Protein AF-A0A937RCH4-F1 (afdb_monomer)

Mean predicted aligned error: 19.19 Å

pLDDT: mean 80.42, std 18.86, range [38.66, 98.5]

Structure (mmCIF, N/CA/C/O backbone):
data_AF-A0A937RCH4-F1
#
_entry.id   AF-A0A937RCH4-F1
#
loop_
_atom_site.group_PDB
_atom_site.id
_atom_site.type_symbol
_atom_site.label_atom_id
_atom_site.label_alt_id
_atom_site.label_comp_id
_atom_site.label_asym_id
_atom_site.label_entity_id
_atom_site.label_seq_id
_atom_site.pdbx_PDB_ins_code
_atom_site.Cartn_x
_atom_site.Cartn_y
_atom_site.Cartn_z
_atom_site.occupancy
_atom_site.B_iso_or_equiv
_atom_site.auth_seq_id
_atom_site.auth_comp_id
_atom_site.auth_asym_id
_atom_site.auth_atom_id
_atom_site.pdbx_PDB_model_num
ATOM 1 N N . MET A 1 1 ? 44.069 -10.814 -43.271 1.00 73.88 1 MET A N 1
ATOM 2 C CA . MET A 1 1 ? 42.752 -10.204 -43.021 1.00 73.88 1 MET A CA 1
ATOM 3 C C . MET A 1 1 ? 42.098 -9.935 -44.367 1.00 73.88 1 MET A C 1
ATOM 5 O O . MET A 1 1 ? 42.713 -9.277 -45.200 1.00 73.88 1 MET A O 1
ATOM 9 N N . ARG A 1 2 ? 40.935 -10.531 -44.639 1.00 96.25 2 ARG A N 1
ATOM 10 C CA . ARG A 1 2 ? 40.226 -10.351 -45.921 1.00 96.25 2 ARG A CA 1
ATOM 11 C C . ARG A 1 2 ? 39.366 -9.086 -45.854 1.00 96.25 2 ARG A C 1
ATOM 13 O O . ARG A 1 2 ? 38.851 -8.753 -44.793 1.00 96.25 2 ARG A O 1
ATOM 20 N N . ILE A 1 3 ? 39.172 -8.397 -46.981 1.00 95.19 3 ILE A N 1
ATOM 21 C CA . ILE A 1 3 ? 38.365 -7.157 -47.061 1.00 95.19 3 ILE A CA 1
ATOM 22 C C . ILE A 1 3 ? 36.954 -7.356 -46.466 1.00 95.19 3 ILE A C 1
ATOM 24 O O . ILE A 1 3 ? 36.418 -6.464 -45.813 1.00 95.19 3 ILE A O 1
ATOM 28 N N . SER A 1 4 ? 36.387 -8.557 -46.603 1.00 93.38 4 SER A N 1
ATOM 29 C CA . SER A 1 4 ? 35.101 -8.943 -46.009 1.00 93.38 4 SER A CA 1
ATOM 30 C C . SER A 1 4 ? 35.080 -8.897 -44.474 1.00 93.38 4 SER A C 1
ATOM 32 O O . SER A 1 4 ? 34.068 -8.525 -43.889 1.00 93.38 4 SER A O 1
ATOM 34 N N . GLU A 1 5 ? 36.185 -9.240 -43.808 1.00 95.81 5 GLU A N 1
ATOM 35 C CA . GLU A 1 5 ? 36.294 -9.207 -42.341 1.00 95.81 5 GLU A CA 1
ATOM 36 C C . GLU A 1 5 ? 36.351 -7.763 -41.830 1.00 95.81 5 GLU A C 1
ATOM 38 O O . GLU A 1 5 ? 35.726 -7.432 -40.824 1.00 95.81 5 GLU A O 1
ATOM 43 N N . ALA A 1 6 ? 37.049 -6.886 -42.559 1.00 96.25 6 ALA A N 1
ATOM 44 C CA . ALA A 1 6 ? 37.114 -5.465 -42.232 1.00 96.25 6 ALA A CA 1
ATOM 45 C C . ALA A 1 6 ? 35.733 -4.798 -42.344 1.00 96.25 6 ALA A C 1
ATOM 47 O O . ALA A 1 6 ? 35.334 -4.060 -41.445 1.00 96.25 6 ALA A O 1
ATOM 48 N N . LEU A 1 7 ? 34.971 -5.108 -43.399 1.00 96.75 7 LEU A N 1
ATOM 49 C CA . LEU A 1 7 ? 33.611 -4.587 -43.573 1.00 96.75 7 LEU A CA 1
ATOM 50 C C . LEU A 1 7 ? 32.665 -5.048 -42.455 1.00 96.75 7 LEU A C 1
ATOM 52 O O . LEU A 1 7 ? 31.926 -4.228 -41.909 1.00 96.75 7 LEU A O 1
ATOM 56 N N . LEU A 1 8 ? 32.726 -6.323 -42.057 1.00 97.19 8 LEU A N 1
ATOM 57 C CA . LEU A 1 8 ? 31.909 -6.833 -40.952 1.00 97.19 8 LEU A CA 1
ATOM 58 C C . LEU A 1 8 ? 32.222 -6.118 -39.634 1.00 97.19 8 LEU A C 1
ATOM 60 O O . LEU A 1 8 ? 31.297 -5.682 -38.949 1.00 97.19 8 LEU A O 1
ATOM 64 N N . LEU A 1 9 ? 33.500 -5.912 -39.309 1.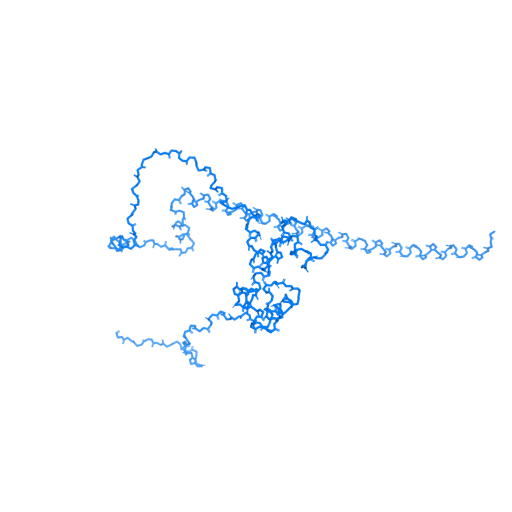00 97.19 9 LEU A N 1
ATOM 65 C CA . LEU A 1 9 ? 33.883 -5.185 -38.096 1.00 97.19 9 LEU A CA 1
ATOM 66 C C . LEU A 1 9 ? 33.350 -3.749 -38.090 1.00 97.19 9 LEU A C 1
ATOM 68 O O . LEU A 1 9 ? 32.797 -3.317 -37.080 1.00 97.19 9 LEU A O 1
ATOM 72 N N . VAL A 1 10 ? 33.439 -3.033 -39.215 1.00 97.25 10 VAL A N 1
ATOM 73 C CA . VAL A 1 10 ? 32.894 -1.669 -39.312 1.00 97.25 10 VAL A CA 1
ATOM 74 C C . VAL A 1 10 ? 31.381 -1.666 -39.094 1.00 97.25 10 VAL A C 1
ATOM 76 O O . VAL A 1 10 ? 30.882 -0.834 -38.339 1.00 97.25 10 VAL A O 1
ATOM 79 N N . THR A 1 11 ? 30.644 -2.615 -39.684 1.00 97.25 11 THR A N 1
ATOM 80 C CA . THR A 1 11 ? 29.184 -2.687 -39.491 1.00 97.25 11 THR A CA 1
ATOM 81 C C . THR A 1 11 ? 28.790 -2.998 -38.048 1.00 97.25 11 THR A C 1
ATOM 83 O O . THR A 1 11 ? 27.900 -2.343 -37.512 1.00 97.25 11 THR A O 1
ATOM 86 N N . VAL A 1 12 ? 29.478 -3.927 -37.377 1.00 97.81 12 VAL A N 1
ATOM 87 C CA . VAL A 1 12 ? 29.206 -4.261 -35.969 1.00 97.81 12 VAL A CA 1
ATOM 88 C C . VAL A 1 12 ? 29.504 -3.073 -35.057 1.00 97.81 12 VAL A C 1
ATOM 90 O O . VAL A 1 12 ? 28.701 -2.765 -34.177 1.00 97.81 12 VAL A O 1
ATOM 93 N N . VAL A 1 13 ? 30.613 -2.364 -35.288 1.00 98.00 13 VAL A N 1
ATOM 94 C CA . VAL A 1 13 ? 30.952 -1.154 -34.526 1.00 98.00 13 VAL A CA 1
ATOM 95 C C . VAL A 1 13 ? 29.907 -0.059 -34.750 1.00 98.00 13 VAL A C 1
ATOM 97 O O . VAL A 1 13 ? 29.472 0.563 -33.783 1.00 98.00 13 VAL A O 1
ATOM 100 N N . ALA A 1 14 ? 29.453 0.145 -35.990 1.00 97.31 14 ALA A N 1
ATOM 101 C CA . ALA A 1 14 ? 28.420 1.128 -36.311 1.00 97.31 14 ALA A CA 1
ATOM 102 C C . ALA A 1 14 ? 27.061 0.790 -35.669 1.00 97.31 14 ALA A C 1
ATOM 104 O O . ALA A 1 14 ? 26.397 1.668 -35.125 1.00 97.31 14 ALA A O 1
ATOM 105 N N . ILE A 1 15 ? 26.653 -0.482 -35.671 1.00 97.62 15 ILE A N 1
ATOM 106 C CA . ILE A 1 15 ? 25.421 -0.914 -34.993 1.00 97.62 15 ILE A CA 1
ATOM 107 C C . ILE A 1 15 ? 25.564 -0.732 -33.477 1.00 97.62 15 ILE A C 1
ATOM 109 O O . ILE A 1 15 ? 24.667 -0.193 -32.826 1.00 97.62 15 ILE A O 1
ATOM 113 N N . GLY A 1 16 ? 26.708 -1.129 -32.915 1.00 97.94 16 GLY A N 1
ATOM 114 C CA . GLY A 1 16 ? 26.996 -0.990 -31.491 1.00 97.94 16 GLY A CA 1
ATOM 115 C C . GLY A 1 16 ? 26.955 0.463 -31.018 1.00 97.94 16 GLY A C 1
ATOM 116 O O . GLY A 1 16 ? 26.382 0.742 -29.965 1.00 97.94 16 GLY A O 1
ATOM 117 N N . THR A 1 17 ? 27.493 1.408 -31.797 1.00 97.50 17 THR A N 1
ATOM 118 C CA . THR A 1 17 ? 27.473 2.835 -31.439 1.00 97.50 17 THR A CA 1
ATOM 119 C C . THR A 1 17 ? 26.059 3.410 -31.469 1.00 97.50 17 THR A C 1
ATOM 121 O O . THR A 1 17 ? 25.699 4.150 -30.555 1.00 97.50 17 THR A O 1
ATOM 124 N N . VAL A 1 18 ? 25.226 3.031 -32.445 1.00 96.56 18 VAL A N 1
ATOM 125 C CA . VAL A 1 18 ? 23.822 3.470 -32.519 1.00 96.56 18 VAL A CA 1
ATOM 126 C C . VAL A 1 18 ? 23.015 2.946 -31.328 1.00 96.56 18 VAL A C 1
ATOM 128 O O . VAL A 1 18 ? 22.369 3.737 -30.640 1.00 96.56 18 VAL A O 1
ATOM 131 N N . VAL A 1 19 ? 23.106 1.646 -31.023 1.00 97.00 19 VAL A N 1
ATOM 132 C CA . VAL A 1 19 ? 22.405 1.046 -29.870 1.00 97.00 19 VAL A CA 1
ATOM 133 C C . VAL A 1 19 ? 22.879 1.670 -28.557 1.00 97.00 19 VAL A C 1
ATOM 135 O O . VAL A 1 19 ? 22.068 1.996 -27.691 1.00 97.00 19 VAL A O 1
ATOM 138 N N . PHE A 1 20 ? 24.186 1.897 -28.413 1.00 96.94 20 PHE A N 1
ATOM 139 C CA . PHE A 1 20 ? 24.746 2.517 -27.217 1.00 96.94 20 PHE A CA 1
ATOM 140 C C . PHE A 1 20 ? 24.260 3.961 -27.020 1.00 96.94 20 PHE A C 1
ATOM 142 O O . PHE A 1 20 ? 23.972 4.369 -25.892 1.00 96.94 20 PHE A O 1
ATOM 149 N N . LEU A 1 21 ? 24.139 4.743 -28.096 1.00 96.31 21 LEU A N 1
ATOM 150 C CA . LEU A 1 21 ? 23.622 6.111 -28.029 1.00 96.31 21 LEU A CA 1
ATOM 151 C C . LEU A 1 21 ? 22.143 6.144 -27.629 1.00 96.31 21 LEU A C 1
ATOM 153 O O . LEU A 1 21 ? 21.774 6.950 -26.769 1.00 96.31 21 LEU A O 1
ATOM 157 N N . ASP A 1 22 ? 21.326 5.247 -28.181 1.00 95.56 22 ASP A N 1
ATOM 158 C CA . ASP A 1 22 ? 19.907 5.141 -27.829 1.00 95.56 22 ASP A CA 1
ATOM 159 C C . ASP A 1 22 ? 19.722 4.713 -26.364 1.00 95.56 22 ASP A C 1
ATOM 161 O O . ASP A 1 22 ? 19.033 5.368 -25.574 1.00 95.56 22 ASP A O 1
ATOM 165 N N . GLN A 1 23 ? 20.474 3.698 -25.931 1.00 96.06 23 GLN A N 1
ATOM 166 C CA . GLN A 1 23 ? 20.464 3.250 -24.542 1.00 96.06 23 GLN A CA 1
ATOM 167 C C . GLN A 1 23 ? 20.931 4.354 -23.580 1.00 96.06 23 GLN A C 1
ATOM 169 O O . GLN A 1 23 ? 20.380 4.513 -22.485 1.00 96.06 23 GLN A O 1
ATOM 174 N N . ARG A 1 24 ? 21.903 5.181 -23.988 1.00 96.75 24 ARG A N 1
ATOM 175 C CA . ARG A 1 24 ? 22.344 6.349 -23.213 1.00 96.75 24 ARG A CA 1
ATOM 176 C C . ARG A 1 24 ? 21.242 7.407 -23.102 1.00 96.75 24 ARG A C 1
ATOM 178 O O . ARG A 1 24 ? 21.090 7.996 -22.029 1.00 96.75 24 ARG A O 1
ATOM 185 N N . ALA A 1 25 ? 20.463 7.641 -24.157 1.00 95.81 25 ALA A N 1
ATOM 186 C CA . ALA A 1 25 ? 19.333 8.571 -24.137 1.00 95.81 25 ALA A CA 1
ATOM 187 C C . ALA A 1 25 ? 18.192 8.075 -23.230 1.00 95.81 25 ALA A C 1
ATOM 189 O O . ALA A 1 25 ? 17.674 8.850 -22.415 1.00 95.81 25 ALA A O 1
ATOM 190 N N . MET A 1 26 ? 17.866 6.779 -23.293 1.00 95.94 26 MET A N 1
ATOM 191 C CA . MET A 1 26 ? 16.889 6.140 -22.405 1.00 95.94 26 MET A CA 1
ATOM 192 C C . MET A 1 26 ? 17.320 6.195 -20.937 1.00 95.94 26 MET A C 1
ATOM 194 O O . MET A 1 26 ? 16.522 6.544 -20.065 1.00 95.94 26 MET A O 1
ATOM 198 N N . ASN A 1 27 ? 18.590 5.899 -20.651 1.00 96.31 27 ASN A N 1
ATOM 199 C CA . ASN A 1 27 ? 19.119 5.947 -19.289 1.00 96.31 27 ASN A CA 1
ATOM 200 C C . ASN A 1 27 ? 19.079 7.366 -18.714 1.00 96.31 27 ASN A C 1
ATOM 202 O O . ASN A 1 27 ? 18.706 7.540 -17.555 1.00 96.31 27 ASN A O 1
ATOM 206 N N . ARG A 1 28 ? 19.377 8.392 -19.526 1.00 97.69 28 ARG A N 1
ATOM 207 C CA . ARG A 1 28 ? 19.220 9.798 -19.117 1.00 97.69 28 ARG A CA 1
ATOM 208 C C . ARG A 1 28 ? 17.774 10.123 -18.748 1.00 97.69 28 ARG A C 1
ATOM 210 O O . ARG A 1 28 ? 17.550 10.731 -17.708 1.00 97.69 28 ARG A O 1
ATOM 217 N N . HIS A 1 29 ? 16.802 9.681 -19.547 1.00 96.44 29 HIS A N 1
ATOM 218 C CA . HIS A 1 29 ? 15.381 9.895 -19.251 1.00 96.44 29 HIS A CA 1
ATOM 219 C C . HIS A 1 29 ? 14.926 9.170 -17.982 1.00 96.44 29 HIS A C 1
ATOM 221 O O . HIS A 1 29 ? 14.219 9.745 -17.158 1.00 96.44 29 HIS A O 1
ATOM 227 N N . ARG A 1 30 ? 15.355 7.921 -17.777 1.00 96.38 30 ARG A N 1
ATOM 228 C CA . ARG A 1 30 ? 15.041 7.185 -16.543 1.00 96.38 30 ARG A CA 1
ATOM 229 C C . ARG A 1 30 ? 15.645 7.862 -15.316 1.00 96.38 30 ARG A C 1
ATOM 231 O O . ARG A 1 30 ? 14.973 7.972 -14.295 1.00 96.38 30 ARG A O 1
ATOM 238 N N . LEU A 1 31 ? 16.878 8.357 -15.422 1.00 97.94 31 LEU A N 1
ATOM 239 C CA . LEU A 1 31 ? 17.552 9.048 -14.326 1.00 97.94 31 LEU A CA 1
ATOM 240 C C . LEU A 1 31 ? 16.859 10.372 -13.977 1.00 97.94 31 LEU A C 1
ATOM 242 O O . LEU A 1 31 ? 16.624 10.639 -12.802 1.00 97.94 31 LEU A O 1
ATOM 246 N N . THR A 1 32 ? 16.444 11.168 -14.967 1.00 97.69 32 THR A N 1
ATOM 247 C CA . THR A 1 32 ? 15.693 12.406 -14.697 1.00 97.69 32 THR A CA 1
ATOM 248 C C . THR A 1 32 ? 14.320 12.130 -14.087 1.00 97.69 32 THR A C 1
ATOM 250 O O . THR A 1 32 ? 13.896 12.858 -13.189 1.00 97.69 32 THR A O 1
ATOM 253 N N . GLN A 1 33 ? 13.637 11.062 -14.508 1.00 97.56 33 GLN A N 1
ATOM 254 C CA . GLN A 1 33 ? 12.381 10.632 -13.887 1.00 97.56 33 GLN A CA 1
ATOM 255 C C . GLN A 1 33 ? 12.576 10.189 -12.432 1.00 97.56 33 GLN A C 1
ATOM 257 O O . GLN A 1 33 ? 11.799 10.591 -11.566 1.00 97.56 33 GLN A O 1
ATOM 262 N N . MET A 1 34 ? 13.619 9.402 -12.154 1.00 97.81 34 MET A N 1
ATOM 263 C CA . MET A 1 34 ? 13.954 8.961 -10.797 1.00 97.81 34 MET A CA 1
ATOM 264 C C . MET A 1 34 ? 14.253 10.153 -9.882 1.00 97.81 34 MET A C 1
ATOM 266 O O . MET A 1 34 ? 13.668 10.240 -8.807 1.00 97.81 34 MET A O 1
ATOM 270 N N . LEU A 1 35 ? 15.064 11.113 -10.340 1.00 98.06 35 LEU A N 1
ATOM 271 C CA . LEU A 1 35 ? 15.387 12.322 -9.574 1.00 98.06 35 LEU A CA 1
ATOM 272 C C . LEU A 1 35 ? 14.148 13.182 -9.286 1.00 98.06 35 LEU A C 1
ATOM 274 O O . LEU A 1 35 ? 13.969 13.652 -8.166 1.00 98.06 35 LEU A O 1
ATOM 278 N N . ARG A 1 36 ? 13.248 13.355 -10.265 1.00 98.12 36 ARG A N 1
ATOM 279 C CA . ARG A 1 36 ? 11.976 14.067 -10.040 1.00 98.12 36 ARG A CA 1
ATOM 280 C C . ARG A 1 36 ? 11.119 13.373 -8.987 1.00 98.12 36 ARG A C 1
ATOM 282 O O . ARG A 1 36 ? 10.556 14.036 -8.121 1.00 98.12 36 ARG A O 1
ATOM 289 N N . LYS A 1 37 ? 11.025 12.043 -9.052 1.00 97.25 37 LYS A N 1
ATOM 290 C CA . LYS A 1 37 ? 10.261 11.259 -8.079 1.00 97.25 37 LYS A CA 1
ATOM 291 C C . LYS A 1 37 ? 10.866 11.359 -6.679 1.00 97.25 37 LYS A C 1
ATOM 293 O O . LYS A 1 37 ? 10.121 11.505 -5.717 1.00 97.25 37 LYS A O 1
ATOM 298 N N . GLU A 1 38 ? 12.190 11.313 -6.567 1.00 98.06 38 GLU A N 1
ATOM 299 C CA . GLU A 1 38 ? 12.891 11.476 -5.294 1.00 98.06 38 GLU A CA 1
ATOM 300 C C . GLU A 1 38 ? 12.623 12.851 -4.671 1.00 98.06 38 GLU A C 1
ATOM 302 O O . GLU A 1 38 ? 12.283 12.928 -3.493 1.00 98.06 38 GLU A O 1
ATOM 307 N N . LEU A 1 39 ? 12.694 13.926 -5.462 1.00 98.50 39 LEU A N 1
ATOM 308 C CA . LEU A 1 39 ? 12.389 15.277 -4.986 1.00 98.50 39 LEU A CA 1
ATOM 309 C C . LEU A 1 39 ? 10.947 15.404 -4.482 1.00 98.50 39 LEU A C 1
ATOM 311 O O . LEU A 1 39 ? 10.729 15.955 -3.406 1.00 98.50 39 LEU A O 1
ATOM 315 N N . LEU A 1 40 ? 9.975 14.850 -5.212 1.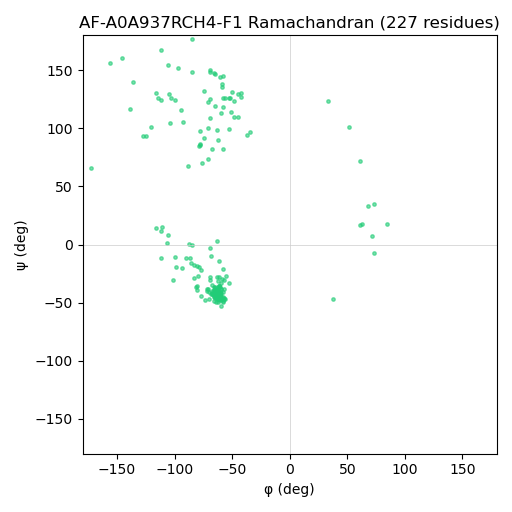00 98.50 40 LEU A N 1
ATOM 316 C CA . LEU A 1 40 ? 8.575 14.849 -4.775 1.00 98.50 40 LEU A CA 1
ATOM 317 C C . LEU A 1 40 ? 8.386 14.096 -3.455 1.00 98.50 40 LEU A C 1
ATOM 319 O O . LEU A 1 40 ? 7.664 14.564 -2.578 1.00 98.50 40 LEU A O 1
ATOM 323 N N . LEU A 1 41 ? 9.047 12.947 -3.291 1.00 97.88 41 LEU A N 1
ATOM 324 C CA . LEU A 1 41 ? 8.981 12.185 -2.045 1.00 97.88 41 LEU A CA 1
ATOM 325 C C . LEU A 1 41 ? 9.610 12.953 -0.879 1.00 97.88 41 LEU A C 1
ATOM 327 O O . LEU A 1 41 ? 9.032 12.974 0.204 1.00 97.88 41 LEU A O 1
ATOM 331 N N . ARG A 1 42 ? 10.749 13.624 -1.093 1.00 97.94 42 ARG A N 1
ATOM 332 C CA . ARG A 1 42 ? 11.373 14.468 -0.061 1.00 97.94 42 ARG A CA 1
ATOM 333 C C . ARG A 1 42 ? 10.443 15.600 0.376 1.00 97.94 42 ARG A C 1
ATOM 335 O O . ARG A 1 42 ? 10.226 15.762 1.570 1.00 97.94 42 ARG A O 1
ATOM 342 N N . GLN A 1 43 ? 9.813 16.289 -0.575 1.00 98.06 43 GLN A N 1
ATOM 343 C CA . GLN A 1 43 ? 8.831 17.338 -0.275 1.00 98.06 43 GLN A CA 1
ATOM 344 C C . GLN A 1 43 ? 7.630 16.806 0.517 1.00 98.06 43 GLN A C 1
ATOM 346 O O . GLN A 1 43 ? 7.174 17.449 1.458 1.00 98.06 43 GLN A O 1
ATOM 351 N N . GLN A 1 44 ? 7.124 15.618 0.176 1.00 97.06 44 GLN A N 1
ATOM 352 C CA . GLN A 1 44 ? 6.027 14.997 0.924 1.00 97.06 44 GLN A CA 1
ATOM 353 C C . GLN A 1 44 ? 6.428 14.651 2.359 1.00 97.06 44 GLN A C 1
ATOM 355 O O . GLN A 1 44 ? 5.648 14.883 3.279 1.00 97.06 44 GLN A O 1
ATOM 360 N N . VAL A 1 45 ? 7.634 14.118 2.561 1.00 97.81 45 VAL A N 1
ATOM 361 C CA . VAL A 1 45 ? 8.148 13.809 3.902 1.00 97.81 45 VAL A CA 1
ATOM 362 C C . VAL A 1 45 ? 8.320 15.085 4.725 1.00 97.81 45 VAL A C 1
ATOM 364 O O . VAL A 1 45 ? 7.918 15.115 5.886 1.00 97.81 45 VAL A O 1
ATOM 367 N N . GLU A 1 46 ? 8.851 16.154 4.133 1.00 98.06 46 GLU A N 1
ATOM 368 C CA . GLU A 1 46 ? 8.981 17.453 4.801 1.00 98.06 46 GLU A CA 1
ATOM 369 C C . GLU A 1 46 ? 7.617 18.038 5.182 1.00 98.06 46 GLU A C 1
ATOM 371 O O . GLU A 1 46 ? 7.437 18.468 6.320 1.00 98.06 46 GLU A O 1
ATOM 376 N N . ALA A 1 47 ? 6.629 17.976 4.285 1.00 97.69 47 ALA A N 1
ATOM 377 C CA . ALA A 1 47 ? 5.268 18.427 4.569 1.00 97.69 47 ALA A CA 1
ATOM 378 C C . ALA A 1 47 ? 4.610 17.618 5.701 1.00 97.69 47 ALA A C 1
ATOM 380 O O . ALA A 1 47 ? 3.953 18.186 6.575 1.00 97.69 47 ALA A O 1
ATOM 381 N N . MET A 1 48 ? 4.808 16.295 5.723 1.00 96.25 48 MET A N 1
ATOM 382 C CA . MET A 1 48 ? 4.320 15.438 6.810 1.00 96.25 48 MET A CA 1
ATOM 383 C C . MET A 1 48 ? 4.981 15.793 8.142 1.00 96.25 48 MET A C 1
ATOM 385 O O . MET A 1 48 ? 4.287 15.895 9.149 1.00 96.25 48 MET A O 1
ATOM 389 N N . ARG A 1 49 ? 6.291 16.057 8.140 1.00 97.75 49 ARG A N 1
ATOM 390 C CA . ARG A 1 49 ? 7.036 16.456 9.338 1.00 97.75 49 ARG A CA 1
ATOM 391 C C . ARG A 1 49 ? 6.591 17.818 9.868 1.00 97.75 49 ARG A C 1
ATOM 393 O O . ARG A 1 49 ? 6.445 17.989 11.071 1.00 97.75 49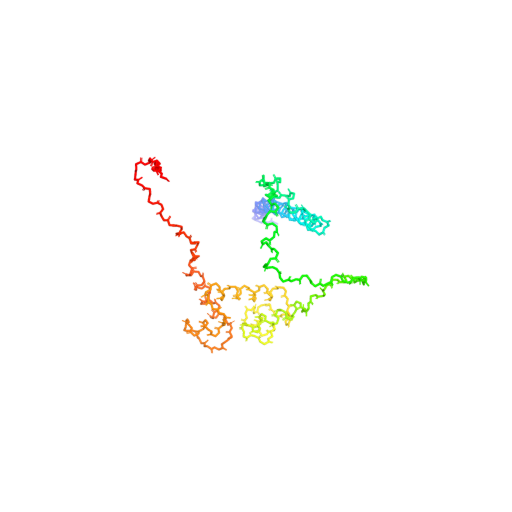 ARG A O 1
ATOM 400 N N . GLN A 1 50 ? 6.336 18.782 8.985 1.00 97.31 50 GLN A N 1
ATOM 401 C CA . GLN A 1 50 ? 5.782 20.081 9.378 1.00 97.31 50 GLN A CA 1
ATOM 402 C C . GLN A 1 50 ? 4.395 19.934 10.001 1.00 97.31 50 GLN A C 1
ATOM 404 O O . GLN A 1 50 ? 4.102 20.562 11.016 1.00 97.31 50 GLN A O 1
ATOM 409 N N . ARG A 1 51 ? 3.552 19.073 9.423 1.00 97.00 51 ARG A N 1
ATOM 410 C CA . ARG A 1 51 ? 2.225 18.785 9.969 1.00 97.00 51 ARG A CA 1
ATOM 411 C C . ARG A 1 51 ? 2.300 18.110 11.335 1.00 97.00 51 ARG A C 1
ATOM 413 O O . ARG A 1 51 ? 1.497 18.425 12.202 1.00 97.00 51 ARG A O 1
ATOM 420 N N . GLU A 1 52 ? 3.247 17.202 11.526 1.00 97.25 52 GLU A N 1
ATOM 421 C CA . GLU A 1 52 ? 3.490 16.558 12.816 1.00 97.25 52 GLU A CA 1
ATOM 422 C C . GLU A 1 52 ? 3.893 17.581 13.881 1.00 97.25 52 GLU A C 1
ATOM 424 O O . GLU A 1 52 ? 3.253 17.639 14.924 1.00 97.25 52 GLU A O 1
ATOM 429 N N . LEU A 1 53 ? 4.844 18.470 13.575 1.00 97.81 53 LEU A N 1
ATOM 430 C CA . LEU A 1 53 ? 5.240 19.551 14.485 1.00 97.81 53 LEU A CA 1
ATOM 431 C C . LEU A 1 53 ? 4.075 20.494 14.825 1.00 97.81 53 LEU A C 1
ATOM 433 O O . LEU A 1 53 ? 3.942 20.922 15.970 1.00 97.81 53 LEU A O 1
ATOM 437 N N . ALA A 1 54 ? 3.210 20.805 13.854 1.00 96.12 54 ALA A N 1
ATOM 438 C CA . ALA A 1 54 ? 2.014 21.612 14.096 1.00 96.12 54 ALA A CA 1
ATOM 439 C C . ALA A 1 54 ? 1.044 20.909 15.059 1.00 96.12 54 ALA A C 1
ATOM 441 O O . ALA A 1 54 ? 0.591 21.511 16.029 1.00 96.12 54 ALA A O 1
ATOM 442 N N . LEU A 1 55 ? 0.792 19.614 14.848 1.00 96.12 55 LEU A N 1
ATOM 443 C CA . LEU A 1 55 ? -0.063 18.815 15.729 1.00 96.12 55 LEU A CA 1
ATOM 444 C C . LEU A 1 55 ? 0.531 18.660 17.133 1.00 96.12 55 LEU A C 1
ATOM 446 O O . LEU A 1 55 ? -0.210 18.645 18.113 1.00 96.12 55 LEU A O 1
ATOM 450 N N . GLU A 1 56 ? 1.850 18.529 17.258 1.00 95.88 56 GLU A N 1
ATOM 451 C CA . GLU A 1 56 ? 2.522 18.507 18.559 1.00 95.88 56 GLU A CA 1
ATOM 452 C C . GLU A 1 56 ? 2.353 19.835 19.295 1.00 95.88 56 GLU A C 1
ATOM 454 O O . GLU A 1 56 ? 2.060 19.836 20.491 1.00 95.88 56 GLU A O 1
ATOM 459 N N . HIS A 1 57 ? 2.461 20.958 18.583 1.00 95.81 57 HIS A N 1
ATOM 460 C CA . HIS A 1 57 ? 2.221 22.277 19.156 1.00 95.81 57 HIS A CA 1
ATOM 461 C C . HIS A 1 57 ? 0.765 22.447 19.618 1.00 95.81 57 HIS A C 1
ATOM 463 O O . HIS A 1 57 ? 0.532 22.892 20.740 1.00 95.81 57 HIS A O 1
ATOM 469 N N . GLU A 1 58 ? -0.209 22.018 18.809 1.00 94.06 58 GLU A N 1
ATOM 470 C CA . GLU A 1 58 ? -1.632 22.009 19.178 1.00 94.06 58 GLU A CA 1
ATOM 471 C C . GLU A 1 58 ? -1.896 21.126 20.405 1.00 94.06 58 GLU A C 1
ATOM 473 O O . GLU A 1 58 ? -2.575 21.540 21.344 1.00 94.06 58 GLU A O 1
ATOM 478 N N . ARG A 1 59 ? -1.321 19.917 20.449 1.00 94.69 59 ARG A N 1
ATOM 479 C CA . ARG A 1 59 ? -1.437 19.012 21.605 1.00 94.69 59 ARG A CA 1
ATOM 480 C C . ARG A 1 59 ? -0.840 19.617 22.865 1.00 94.69 59 ARG A C 1
ATOM 482 O O . ARG A 1 59 ? -1.436 19.513 23.938 1.00 94.69 59 ARG A O 1
ATOM 489 N N . TRP A 1 60 ? 0.329 20.238 22.745 1.00 94.69 60 TRP A N 1
ATOM 490 C CA . TRP A 1 60 ? 0.975 20.917 23.859 1.00 94.69 60 TRP A CA 1
ATOM 491 C C . TRP A 1 60 ? 0.112 22.079 24.361 1.00 94.69 60 TRP A C 1
ATOM 493 O O . TRP A 1 60 ? -0.068 22.220 25.570 1.00 94.69 60 TRP A O 1
ATOM 503 N N . ALA A 1 61 ? -0.486 22.856 23.455 1.00 93.19 61 ALA A N 1
ATOM 504 C CA . ALA A 1 61 ? -1.375 23.956 23.809 1.00 93.19 61 ALA A CA 1
ATOM 505 C C . ALA A 1 61 ? -2.655 23.461 24.504 1.00 93.19 61 ALA A C 1
ATOM 507 O O . ALA A 1 61 ? -3.009 23.977 25.558 1.00 93.19 61 ALA A O 1
ATOM 508 N N . LEU A 1 62 ? -3.280 22.394 23.998 1.00 91.81 62 LEU A N 1
ATOM 509 C CA . LEU A 1 62 ? -4.440 21.754 24.631 1.00 91.81 62 LEU A CA 1
ATOM 510 C C . LEU A 1 62 ? -4.147 21.230 26.043 1.00 91.81 62 LEU A C 1
ATOM 512 O O . LEU A 1 62 ? -5.037 21.214 26.888 1.00 91.81 62 LEU A O 1
ATOM 516 N N . THR A 1 63 ? -2.918 20.775 26.291 1.00 93.19 63 THR A N 1
ATOM 517 C CA . THR A 1 63 ? -2.530 20.197 27.585 1.00 93.19 63 THR A CA 1
ATOM 518 C C . THR A 1 63 ? -2.201 21.276 28.618 1.00 93.19 63 THR A C 1
ATOM 520 O O . THR A 1 63 ? -2.509 21.107 29.794 1.00 93.19 63 THR A O 1
ATOM 523 N N . ASN A 1 64 ? -1.578 22.382 28.196 1.00 94.94 64 ASN A N 1
ATOM 524 C CA . ASN A 1 64 ? -1.084 23.415 29.113 1.00 94.94 64 ASN A CA 1
ATOM 525 C C . ASN A 1 64 ? -2.017 24.623 29.258 1.00 94.94 64 ASN A C 1
ATOM 527 O O . ASN A 1 64 ? -1.896 25.359 30.235 1.00 94.94 64 ASN A O 1
ATOM 531 N N . ASP A 1 65 ? -2.931 24.849 28.313 1.00 92.25 65 ASP A N 1
ATOM 532 C CA . ASP A 1 65 ? -3.833 26.000 28.309 1.00 92.25 65 ASP A CA 1
ATOM 533 C C . ASP A 1 65 ? -5.304 25.535 28.340 1.00 92.25 65 ASP A C 1
ATOM 535 O O . ASP A 1 65 ? -5.871 25.173 27.304 1.00 92.25 65 ASP A O 1
ATOM 539 N N . PRO A 1 66 ? -5.957 25.574 29.522 1.00 88.06 66 PRO A N 1
ATOM 540 C CA . PRO A 1 66 ? -7.353 25.165 29.696 1.00 88.06 66 PRO A CA 1
ATOM 541 C C . PRO A 1 66 ? -8.347 25.939 28.820 1.00 88.06 66 PRO A C 1
ATOM 543 O O . PRO A 1 66 ? -9.449 25.457 28.571 1.00 88.06 66 PRO A O 1
ATOM 546 N N . TYR A 1 67 ? -7.966 27.130 28.345 1.00 91.38 67 TYR A N 1
ATOM 547 C CA . TYR A 1 67 ? -8.806 28.007 27.530 1.00 91.38 67 TYR A CA 1
ATOM 548 C C . TYR A 1 67 ? -8.398 28.014 26.051 1.00 91.38 67 TYR A C 1
ATOM 550 O O . TYR A 1 67 ? -8.921 28.820 25.278 1.00 91.38 67 TYR A O 1
ATOM 558 N N . TYR A 1 68 ? -7.483 27.133 25.626 1.00 87.50 68 TYR A N 1
ATOM 559 C CA . TYR A 1 68 ? -7.008 27.080 24.241 1.00 87.50 68 TYR A CA 1
ATOM 560 C C . TYR A 1 68 ? -8.152 26.878 23.241 1.00 87.50 68 TYR A C 1
ATOM 562 O O . TYR A 1 68 ? -8.263 27.623 22.270 1.00 87.50 68 TYR A O 1
ATOM 570 N N . VAL A 1 69 ? -9.055 25.929 23.513 1.00 88.44 69 VAL A N 1
ATOM 571 C CA . VAL A 1 69 ? -10.211 25.644 22.645 1.00 88.44 69 VAL A CA 1
ATOM 572 C C . VAL A 1 69 ? -11.158 26.841 22.576 1.00 88.44 69 VAL A C 1
ATOM 574 O O . VAL A 1 69 ? -11.596 27.210 21.490 1.00 88.44 69 VAL A O 1
ATOM 577 N N . GLU A 1 70 ? -11.449 27.483 23.712 1.00 88.06 70 GLU A N 1
ATOM 578 C CA . GLU A 1 70 ? -12.310 28.670 23.741 1.00 88.06 70 GLU A CA 1
ATOM 579 C C . GLU A 1 70 ? -11.705 29.835 22.958 1.00 88.06 70 GLU A C 1
ATOM 581 O O . GLU A 1 70 ? -12.425 30.548 22.257 1.00 88.06 70 GLU A O 1
ATOM 586 N N . ARG A 1 71 ? -10.384 30.025 23.058 1.00 88.94 71 ARG A N 1
ATOM 587 C CA . ARG A 1 71 ? -9.655 31.049 22.307 1.00 88.94 71 ARG A CA 1
ATOM 588 C C . ARG A 1 71 ? -9.692 30.757 20.813 1.00 88.94 71 ARG A C 1
ATOM 590 O O . ARG A 1 71 ? -10.074 31.630 20.043 1.00 88.94 71 ARG A O 1
ATOM 597 N N . MET A 1 72 ? -9.387 29.524 20.419 1.00 90.25 72 MET A N 1
ATOM 598 C CA . MET A 1 72 ? -9.356 29.120 19.017 1.00 90.25 72 MET A CA 1
ATOM 599 C C . MET A 1 72 ? -10.748 29.218 18.368 1.00 90.25 72 MET A C 1
ATOM 601 O O . MET A 1 72 ? -10.893 29.772 17.286 1.00 90.25 72 MET A O 1
ATOM 605 N N . VAL A 1 73 ? -11.807 28.787 19.064 1.00 89.06 73 VAL A N 1
ATOM 606 C CA . VAL A 1 73 ? -13.204 28.898 18.597 1.00 89.06 73 VAL A CA 1
ATOM 607 C C . VAL A 1 73 ? -13.671 30.357 18.534 1.00 89.06 73 VAL A C 1
ATOM 609 O O . VAL A 1 73 ? -14.411 30.741 17.627 1.00 89.06 73 VAL A O 1
ATOM 612 N N . ARG A 1 74 ? -13.217 31.208 19.457 1.00 88.12 74 ARG A N 1
ATOM 613 C CA . ARG A 1 74 ? -13.490 32.649 19.405 1.00 88.12 74 ARG A CA 1
ATOM 614 C C . ARG A 1 74 ? -12.812 33.316 18.210 1.00 88.12 74 ARG A C 1
ATOM 616 O O . ARG A 1 74 ? -13.438 34.153 17.567 1.00 88.12 74 ARG A O 1
ATOM 623 N N . GLU A 1 75 ? -11.563 32.959 17.931 1.00 89.62 75 GLU A N 1
ATOM 624 C CA . GLU A 1 75 ? -10.769 33.535 16.842 1.00 89.62 75 GLU A CA 1
ATOM 625 C C . GLU A 1 75 ? -11.222 33.034 15.465 1.00 89.62 75 GLU A C 1
ATOM 627 O O . GLU A 1 75 ? -11.454 33.849 14.574 1.00 89.62 75 GLU A O 1
ATOM 632 N N . GLU A 1 76 ? -11.415 31.724 15.288 1.00 89.31 76 GLU A N 1
ATOM 633 C CA . GLU A 1 76 ? -11.770 31.141 13.987 1.00 89.31 76 GLU A CA 1
ATOM 634 C C . GLU A 1 76 ? -13.259 31.263 13.652 1.00 89.31 76 GLU A C 1
ATOM 636 O O . GLU A 1 76 ? -13.623 31.507 12.501 1.00 89.31 76 GLU A O 1
ATOM 641 N N . LEU A 1 77 ? -14.137 31.083 14.643 1.00 87.12 77 LEU A N 1
ATOM 642 C CA . LEU A 1 77 ? -15.588 31.018 14.431 1.00 87.12 77 LEU A CA 1
ATOM 643 C C . LEU A 1 77 ? -16.313 32.282 14.910 1.00 87.12 77 LEU A C 1
ATOM 645 O O . LEU A 1 77 ? -17.540 32.354 14.828 1.00 87.12 77 LEU A O 1
ATOM 649 N N . GLY A 1 78 ? -15.582 33.280 15.424 1.00 87.19 78 GLY A N 1
ATOM 650 C CA . GLY A 1 78 ? -16.164 34.515 15.961 1.00 87.19 78 GLY A CA 1
ATOM 651 C C . GLY A 1 78 ? -17.077 34.277 17.167 1.00 87.19 78 GLY A C 1
ATOM 652 O O . GLY A 1 78 ? -17.917 35.121 17.492 1.00 87.19 78 GLY A O 1
ATOM 653 N N . TRP A 1 79 ? -16.964 33.112 17.808 1.00 82.19 79 TRP A N 1
ATOM 654 C CA . TRP A 1 79 ? -17.869 32.699 18.867 1.00 82.19 79 TRP A CA 1
ATOM 655 C C . TRP A 1 79 ? -17.635 33.535 20.126 1.00 82.19 79 TRP A C 1
ATOM 657 O O . TRP A 1 79 ? -16.534 33.577 20.679 1.00 82.19 79 TRP A O 1
ATOM 667 N N . LYS A 1 80 ? -18.688 34.202 20.601 1.00 79.19 80 LYS A N 1
ATOM 668 C CA . LYS A 1 80 ? -18.684 34.894 21.890 1.00 79.19 80 LYS A CA 1
ATOM 669 C C . LYS A 1 80 ? -19.370 33.997 22.919 1.00 79.19 80 LYS A C 1
ATOM 671 O O . LYS A 1 80 ? -20.520 33.622 22.680 1.00 79.19 80 LYS A O 1
ATOM 676 N N . PRO A 1 81 ? -18.717 33.667 24.046 1.00 71.06 81 PRO A N 1
ATOM 677 C CA . PRO A 1 81 ? -19.375 32.924 25.109 1.00 71.06 81 PRO A CA 1
ATOM 678 C C . PRO A 1 81 ? -20.606 33.694 25.588 1.00 71.06 81 PRO A C 1
ATOM 680 O O . PRO A 1 81 ? -20.529 34.874 25.937 1.00 71.06 81 PRO A O 1
ATOM 683 N N . ILE A 1 82 ? -21.757 33.023 25.575 1.00 72.12 82 ILE A N 1
ATOM 684 C CA . ILE A 1 82 ? -22.988 33.538 26.172 1.00 72.12 82 ILE A CA 1
ATOM 685 C C . ILE A 1 82 ? -22.803 33.411 27.683 1.00 72.12 82 ILE A C 1
ATOM 687 O O . ILE A 1 82 ? -23.067 32.366 28.273 1.00 72.12 82 ILE A O 1
ATOM 691 N N . HIS A 1 83 ? -22.283 34.464 28.309 1.00 59.78 83 HIS A N 1
ATOM 692 C CA . HIS A 1 83 ? -22.239 34.581 29.762 1.00 59.78 83 HIS A CA 1
ATOM 693 C C . HIS A 1 83 ? -23.635 34.942 30.272 1.00 59.78 83 HIS A C 1
ATOM 695 O O . HIS A 1 83 ? -23.878 36.068 30.696 1.00 59.78 83 HIS A O 1
ATOM 701 N N . ASP A 1 84 ? -24.569 33.997 30.182 1.00 51.88 84 ASP A N 1
ATOM 702 C CA . ASP A 1 84 ? -25.835 34.101 30.893 1.00 51.88 84 ASP A CA 1
ATOM 703 C C . ASP A 1 84 ? -25.676 33.382 32.244 1.00 51.88 84 ASP A C 1
ATOM 705 O O . ASP A 1 84 ? -25.602 32.147 32.276 1.00 51.88 84 ASP A O 1
ATOM 709 N N . PRO A 1 85 ? -25.564 34.110 33.373 1.00 58.81 85 PRO A N 1
ATOM 710 C CA . PRO A 1 85 ? -25.350 33.504 34.689 1.00 58.81 85 PRO A CA 1
ATOM 711 C C . PRO A 1 85 ? -26.503 32.580 35.110 1.00 58.81 85 PRO A C 1
ATOM 713 O O . PRO A 1 85 ? -26.345 31.780 36.029 1.00 58.81 85 PRO A O 1
ATOM 716 N N . THR A 1 86 ? -27.649 32.647 34.427 1.00 53.66 86 THR A N 1
ATOM 717 C CA . THR A 1 86 ? -28.808 31.789 34.693 1.00 53.66 86 THR A CA 1
ATOM 718 C C . THR A 1 86 ? -28.674 30.385 34.085 1.00 53.66 86 THR A C 1
ATOM 720 O O . THR A 1 86 ? -29.191 29.425 34.656 1.00 53.66 86 THR A O 1
ATOM 723 N N . LEU A 1 87 ? -27.914 30.213 32.994 1.00 49.91 87 LEU A N 1
ATOM 724 C CA . LEU A 1 87 ? -27.696 28.906 32.350 1.00 49.91 87 LEU A CA 1
ATOM 725 C C . LEU A 1 87 ? -26.583 28.076 33.013 1.00 49.91 87 LEU A C 1
ATOM 727 O O . LEU A 1 87 ? -26.547 26.855 32.850 1.00 49.91 87 LEU A O 1
ATOM 731 N N . ALA A 1 88 ? -25.718 28.704 33.817 1.00 47.97 88 ALA A N 1
ATOM 732 C CA . ALA A 1 88 ? -24.673 28.016 34.580 1.00 47.97 88 ALA A CA 1
ATOM 733 C C . ALA A 1 88 ? -25.243 27.029 35.621 1.00 47.97 88 ALA A C 1
ATOM 735 O O . ALA A 1 88 ? -24.622 26.010 35.915 1.00 47.97 88 ALA A O 1
ATOM 736 N N . LEU A 1 89 ? -26.457 27.278 36.128 1.00 49.91 89 LEU A N 1
ATOM 737 C CA . LEU A 1 89 ? -27.153 26.369 37.046 1.00 49.91 89 LEU A CA 1
ATOM 738 C C . LEU A 1 89 ? -27.785 25.152 36.348 1.00 49.91 89 LEU A C 1
ATOM 740 O O . LEU A 1 89 ? -27.994 24.129 36.996 1.00 49.91 89 LEU A O 1
ATOM 744 N N . ALA A 1 90 ? -28.060 25.221 35.042 1.00 46.19 90 ALA A N 1
ATOM 745 C CA . ALA A 1 90 ? -28.731 24.139 34.316 1.00 46.19 90 ALA A CA 1
ATOM 746 C C . ALA A 1 90 ? -27.770 23.019 33.868 1.00 46.19 90 ALA A C 1
ATOM 748 O O . ALA A 1 90 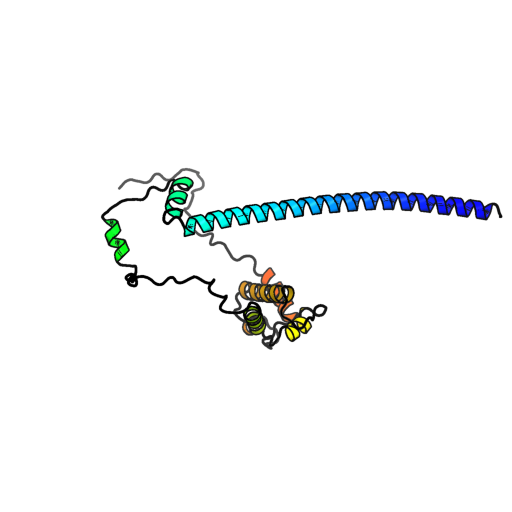? -28.168 21.857 33.789 1.00 46.19 90 ALA A O 1
ATOM 749 N N . VAL A 1 91 ? -26.491 23.328 33.622 1.00 47.06 91 VAL A N 1
ATOM 750 C CA . VAL A 1 91 ? -25.488 22.323 33.206 1.00 47.06 91 VAL A CA 1
ATOM 751 C C . VAL A 1 91 ? -24.938 21.523 34.397 1.00 47.06 91 VAL A C 1
ATOM 753 O O . VAL A 1 91 ? -24.473 20.396 34.226 1.00 47.06 91 VAL A O 1
ATOM 756 N N . ALA A 1 92 ? -25.089 22.033 35.623 1.00 43.53 92 ALA A N 1
ATOM 757 C CA . ALA A 1 92 ? -24.649 21.361 36.847 1.00 43.53 92 ALA A CA 1
ATOM 758 C C . ALA A 1 92 ? -25.440 20.080 37.197 1.00 43.53 92 ALA A C 1
ATOM 760 O O . ALA A 1 92 ? -25.034 19.346 38.092 1.00 43.53 92 ALA A O 1
ATOM 761 N N . ILE A 1 93 ? -26.552 19.785 36.508 1.00 48.44 93 ILE A N 1
ATOM 762 C CA . ILE A 1 93 ? -27.454 18.672 36.869 1.00 48.44 93 ILE A CA 1
ATOM 763 C C . ILE A 1 93 ? -27.226 17.414 36.004 1.00 48.44 93 ILE A C 1
ATOM 765 O O . ILE A 1 93 ? -27.697 16.336 36.354 1.00 48.44 93 ILE A O 1
ATOM 769 N N . THR A 1 94 ? -26.450 17.493 34.913 1.00 43.81 94 THR A N 1
ATOM 770 C CA . THR A 1 94 ? -26.214 16.332 34.014 1.00 43.81 94 THR A CA 1
ATOM 771 C C . THR A 1 94 ? -24.753 15.872 33.968 1.00 43.81 94 THR A C 1
ATOM 773 O O . THR A 1 94 ? -24.376 15.079 33.111 1.00 43.81 94 THR A O 1
ATOM 776 N N . TYR A 1 95 ? -23.923 16.328 34.905 1.00 48.84 95 TYR A N 1
ATOM 777 C CA . TYR A 1 95 ? -22.610 15.734 35.143 1.00 48.84 95 TYR A CA 1
ATOM 778 C C . TYR A 1 95 ? -22.597 15.107 36.541 1.00 48.84 95 TYR A C 1
ATOM 780 O O . TYR A 1 95 ? -22.939 15.793 37.506 1.00 48.84 95 TYR A O 1
ATOM 788 N N . PRO A 1 96 ? -22.249 13.812 36.681 1.00 51.19 96 PRO A N 1
ATOM 789 C CA . PRO A 1 96 ? -22.082 13.209 37.997 1.00 51.19 96 PRO A CA 1
ATOM 790 C C . PRO A 1 96 ? -21.010 13.984 38.781 1.00 51.19 96 PRO A C 1
ATOM 792 O O . PRO A 1 96 ? -20.055 14.482 38.175 1.00 51.19 96 PRO A O 1
ATOM 795 N N . PRO A 1 97 ? -21.167 14.118 40.109 1.00 46.72 97 PRO A N 1
ATOM 796 C CA . PRO A 1 97 ? -20.296 14.955 40.914 1.00 46.72 97 PRO A CA 1
ATOM 797 C C . PRO A 1 97 ? -18.847 14.493 40.799 1.00 46.72 97 PRO A C 1
ATOM 799 O O . PRO A 1 97 ? -18.538 13.301 40.858 1.00 46.72 97 PRO A O 1
ATOM 802 N N . ALA A 1 98 ? -17.984 15.492 40.638 1.00 48.84 98 ALA A N 1
ATOM 803 C CA . ALA A 1 98 ? -16.545 15.384 40.692 1.00 48.84 98 ALA A CA 1
ATOM 804 C C . ALA A 1 98 ? -16.109 14.478 41.851 1.00 48.84 98 ALA A C 1
ATOM 806 O O . ALA A 1 98 ? -16.476 14.690 43.010 1.00 48.84 98 ALA A O 1
ATOM 807 N N . ILE A 1 99 ? -15.294 13.481 41.510 1.00 52.62 99 ILE A N 1
ATOM 808 C CA . ILE A 1 99 ? -14.449 12.760 42.459 1.00 52.62 99 ILE A CA 1
ATOM 809 C C . ILE A 1 99 ? -13.688 13.821 43.277 1.00 52.62 99 ILE A C 1
ATOM 811 O O . ILE A 1 99 ? -13.142 14.752 42.676 1.00 52.62 99 ILE A O 1
ATOM 815 N N . PRO A 1 100 ? -13.662 13.734 44.619 1.00 46.50 100 PRO A N 1
ATOM 816 C CA . PRO A 1 100 ? -12.949 14.698 45.438 1.00 46.50 100 PRO A CA 1
ATOM 817 C C . PRO A 1 100 ? -11.471 14.728 45.047 1.00 46.50 100 PRO A C 1
ATOM 819 O O . PRO A 1 100 ? -10.750 13.739 45.165 1.00 46.50 100 PRO A O 1
ATOM 822 N N . SER A 1 101 ? -11.053 15.907 44.589 1.00 58.19 101 SER A N 1
ATOM 823 C CA . SER A 1 101 ? -9.666 16.339 44.491 1.00 58.19 101 SER A CA 1
ATOM 824 C C . SER A 1 101 ? -9.076 16.366 45.902 1.00 58.19 101 SER A C 1
ATOM 826 O O . SER A 1 101 ? -9.197 17.350 46.631 1.00 58.19 101 SER A O 1
ATOM 828 N N . ALA A 1 102 ? -8.514 15.232 46.314 1.00 45.75 102 ALA A N 1
ATOM 829 C CA . ALA A 1 102 ? -7.678 15.104 47.492 1.00 45.75 102 ALA A CA 1
ATOM 830 C C . ALA A 1 102 ? -6.224 14.995 47.023 1.00 45.75 102 ALA A C 1
ATOM 832 O O . ALA A 1 102 ? -5.815 13.982 46.468 1.00 45.75 102 ALA A O 1
ATOM 833 N N . ALA A 1 103 ? -5.521 16.112 47.199 1.00 42.56 103 ALA A N 1
ATOM 834 C CA . ALA A 1 103 ? -4.133 16.240 47.622 1.00 42.56 103 ALA A CA 1
ATOM 835 C C . ALA A 1 103 ? -3.112 15.161 47.199 1.00 42.56 103 ALA A C 1
ATOM 837 O O . ALA A 1 103 ? -3.170 14.006 47.606 1.00 42.56 103 ALA A O 1
ATOM 838 N N . GLU A 1 104 ? -2.063 15.654 46.536 1.00 45.25 104 GLU A N 1
ATOM 839 C CA . GLU A 1 104 ? -0.674 15.315 46.869 1.00 45.25 104 GLU A CA 1
ATOM 840 C C . GLU A 1 104 ? -0.287 13.837 46.763 1.00 45.25 104 GLU A C 1
ATOM 842 O O . GLU A 1 104 ? 0.051 13.155 47.724 1.00 45.25 104 GLU A O 1
ATOM 847 N N . GLY A 1 105 ? -0.199 13.378 45.523 1.00 38.66 105 GLY A N 1
ATOM 848 C CA . GLY A 1 105 ? 0.750 12.346 45.151 1.00 38.66 105 GLY A CA 1
ATOM 849 C C . GLY A 1 105 ? 1.335 12.745 43.816 1.00 38.66 105 GLY A C 1
ATOM 850 O O . GLY A 1 105 ? 0.603 12.845 42.836 1.00 38.66 105 GLY A O 1
ATOM 851 N N . ALA A 1 106 ? 2.638 13.004 43.781 1.00 44.38 106 ALA A N 1
ATOM 852 C CA . ALA A 1 106 ? 3.411 13.049 42.555 1.00 44.38 106 ALA A CA 1
ATOM 853 C C . ALA A 1 106 ? 3.276 11.693 41.841 1.00 44.38 106 ALA A C 1
ATOM 855 O O . ALA A 1 106 ? 4.111 10.807 41.990 1.00 44.38 106 ALA A O 1
ATOM 856 N N . PHE A 1 107 ? 2.190 11.503 41.094 1.00 43.00 107 PHE A N 1
ATOM 857 C CA . PHE A 1 107 ? 2.120 10.475 40.076 1.00 43.00 107 PHE A CA 1
ATOM 858 C C . PHE A 1 107 ? 2.890 11.026 38.894 1.00 43.00 107 PHE A C 1
ATOM 860 O O . PHE A 1 107 ? 2.350 11.673 38.000 1.00 43.00 107 PHE A O 1
ATOM 867 N N . ASP A 1 108 ? 4.195 10.799 38.976 1.00 43.97 108 ASP A N 1
ATOM 868 C CA . ASP A 1 108 ? 5.064 10.560 37.842 1.00 43.97 108 ASP A CA 1
ATOM 869 C C . ASP A 1 108 ? 4.257 9.729 36.828 1.00 43.97 108 ASP A C 1
ATOM 871 O O . ASP A 1 108 ? 4.090 8.515 36.982 1.00 43.97 108 ASP A O 1
ATOM 875 N N . MET A 1 109 ? 3.611 10.403 35.866 1.00 48.03 109 MET A N 1
ATOM 876 C CA . MET A 1 109 ? 2.921 9.764 34.751 1.00 48.03 109 MET A CA 1
ATOM 877 C C . MET A 1 109 ? 4.012 9.205 33.848 1.00 48.03 109 MET A C 1
ATOM 879 O O . MET A 1 109 ? 4.282 9.702 32.754 1.00 48.03 109 MET A O 1
ATOM 883 N N . ALA A 1 110 ? 4.632 8.125 34.322 1.00 57.50 110 ALA A N 1
ATOM 884 C CA . ALA A 1 110 ? 5.183 7.125 33.446 1.00 57.50 110 ALA A CA 1
ATOM 885 C C . ALA A 1 110 ? 4.108 6.858 32.379 1.00 57.50 110 ALA A C 1
ATOM 887 O O . ALA A 1 110 ? 2.930 6.702 32.735 1.00 57.50 110 ALA A O 1
ATOM 888 N N . PRO A 1 111 ? 4.467 6.888 31.084 1.00 56.34 111 PRO A N 1
ATOM 889 C CA . PRO A 1 111 ? 3.513 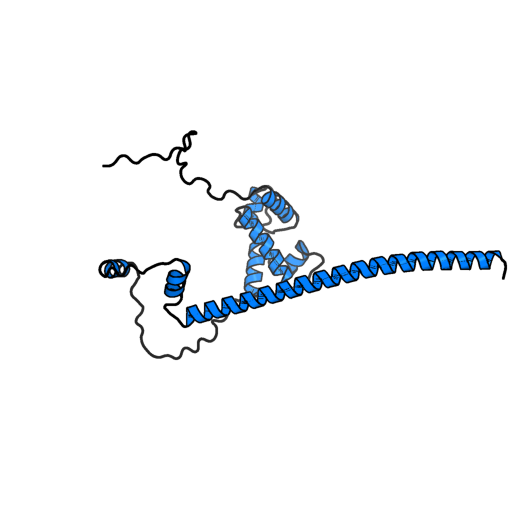6.670 30.009 1.00 56.34 111 PRO A CA 1
ATOM 890 C C . PRO A 1 111 ? 2.724 5.416 30.350 1.00 56.34 111 PRO A C 1
ATOM 892 O O . PRO A 1 111 ? 3.345 4.385 30.606 1.00 56.34 111 PRO A O 1
ATOM 895 N N . VAL A 1 112 ? 1.387 5.516 30.415 1.00 55.97 112 VAL A N 1
ATOM 896 C CA . VAL A 1 112 ? 0.519 4.345 30.581 1.00 55.97 112 VAL A CA 1
ATOM 897 C C . VAL A 1 112 ? 1.016 3.341 29.546 1.00 55.97 112 VAL A C 1
ATOM 899 O O . VAL A 1 112 ? 0.909 3.632 28.348 1.00 55.97 112 VAL A O 1
ATOM 902 N N . PRO A 1 113 ? 1.661 2.235 29.960 1.00 61.16 113 PRO A N 1
ATOM 903 C CA . PRO A 1 113 ? 2.212 1.309 28.997 1.00 61.16 113 PRO A CA 1
ATOM 904 C C . PRO A 1 113 ? 1.036 0.841 28.142 1.00 61.16 113 PRO A C 1
ATOM 906 O O . PRO A 1 113 ? -0.053 0.632 28.697 1.00 61.16 113 PRO A O 1
ATOM 909 N N . PRO A 1 114 ? 1.195 0.720 26.811 1.00 60.97 114 PRO A N 1
ATOM 910 C CA . PRO A 1 114 ? 0.165 0.097 26.000 1.00 60.97 114 PRO A CA 1
ATOM 911 C C . PRO A 1 114 ? -0.144 -1.238 26.674 1.00 60.97 114 PRO A C 1
ATOM 913 O O . PRO A 1 114 ? 0.729 -2.088 26.830 1.00 60.97 114 PRO A O 1
ATOM 916 N N . THR A 1 115 ? -1.362 -1.374 27.193 1.00 66.06 115 THR A N 1
ATOM 917 C CA . THR A 1 115 ? -1.733 -2.471 28.100 1.00 66.06 115 THR A CA 1
ATOM 918 C C . THR A 1 115 ? -1.771 -3.815 27.371 1.00 66.06 115 THR A C 1
ATOM 920 O O . THR A 1 115 ? -2.013 -4.847 27.989 1.00 66.06 115 THR A O 1
ATOM 923 N N . ARG A 1 116 ? -1.533 -3.793 26.055 1.00 72.75 116 ARG A N 1
ATOM 924 C CA . ARG A 1 116 ? -1.315 -4.936 25.180 1.00 72.75 116 ARG A CA 1
ATOM 925 C C . ARG A 1 116 ? -0.153 -4.647 24.253 1.00 72.75 116 ARG A C 1
ATOM 927 O O . ARG A 1 116 ? -0.001 -3.529 23.756 1.00 72.75 116 ARG A O 1
ATOM 934 N N . SER A 1 117 ? 0.669 -5.659 24.024 1.00 82.38 117 SER A N 1
ATOM 935 C CA . SER A 1 117 ? 1.736 -5.551 23.038 1.00 82.38 117 SER A CA 1
ATOM 936 C C . SER A 1 117 ? 1.141 -5.506 21.619 1.00 82.38 117 SER A C 1
ATOM 938 O O . SER A 1 117 ? 0.107 -6.126 21.359 1.00 82.38 117 SER A O 1
ATOM 940 N N . PRO A 1 118 ? 1.797 -4.839 20.653 1.00 80.62 118 PRO A N 1
ATOM 941 C CA . PRO A 1 118 ? 1.359 -4.848 19.253 1.00 80.62 118 PRO A CA 1
ATOM 942 C C . PRO A 1 118 ? 1.217 -6.261 18.662 1.00 80.62 118 PRO A C 1
ATOM 944 O O . PRO A 1 118 ? 0.439 -6.482 17.732 1.00 80.62 118 PRO A O 1
ATOM 947 N N . GLU A 1 119 ? 1.972 -7.226 19.193 1.00 82.31 119 GLU A N 1
ATOM 948 C CA . GLU A 1 119 ? 1.895 -8.631 18.796 1.00 82.31 119 GLU A CA 1
ATOM 949 C C . GLU A 1 119 ? 0.596 -9.294 19.272 1.00 82.31 119 GLU A C 1
ATOM 951 O O . GLU A 1 119 ? -0.009 -10.055 18.518 1.00 82.31 119 GLU A O 1
ATOM 956 N N . GLU A 1 120 ? 0.126 -8.971 20.479 1.00 86.69 120 GLU A N 1
ATOM 957 C CA . GLU A 1 120 ? -1.149 -9.469 21.008 1.00 86.69 120 GLU A CA 1
ATOM 958 C C . GLU A 1 120 ? -2.333 -8.947 20.192 1.00 86.69 120 GLU A C 1
ATOM 960 O O . GLU A 1 120 ? -3.215 -9.723 19.816 1.00 86.69 120 GLU A O 1
ATOM 965 N N . ASP A 1 121 ? -2.327 -7.660 19.841 1.00 87.50 121 ASP A N 1
ATOM 966 C CA . ASP A 1 121 ? -3.373 -7.065 19.004 1.00 87.50 121 ASP A CA 1
ATOM 967 C C . ASP A 1 121 ? -3.413 -7.705 17.611 1.00 87.50 121 ASP A C 1
ATOM 969 O O . ASP A 1 121 ? -4.480 -8.032 17.083 1.00 87.50 121 ASP A O 1
ATOM 973 N N . ALA A 1 122 ? -2.248 -7.967 17.021 1.00 85.81 122 ALA A N 1
ATOM 974 C CA . ALA A 1 122 ? -2.163 -8.665 15.748 1.00 85.81 122 ALA A CA 1
ATOM 975 C C . ALA A 1 122 ? -2.646 -10.118 15.840 1.00 85.81 122 ALA A C 1
ATOM 977 O O . ALA A 1 122 ? -3.329 -10.606 14.936 1.00 85.81 122 ALA A O 1
ATOM 978 N N . GLN A 1 123 ? -2.331 -10.810 16.932 1.00 88.31 123 GLN A N 1
ATOM 979 C CA . GLN A 1 123 ? -2.793 -12.172 17.167 1.00 88.31 123 GLN A CA 1
ATOM 980 C C . GLN A 1 123 ? -4.325 -12.220 17.314 1.00 88.31 123 GLN A C 1
ATOM 982 O O . GLN A 1 123 ? -4.968 -13.118 16.763 1.00 88.31 123 GLN A O 1
ATOM 987 N N . LEU A 1 124 ? -4.931 -11.215 17.957 1.00 90.06 124 LEU A N 1
ATOM 988 C CA . LEU A 1 124 ? -6.388 -11.051 18.006 1.00 90.06 124 LEU A CA 1
ATOM 989 C C . LEU A 1 124 ? -6.990 -10.850 16.608 1.00 90.06 124 LEU A C 1
ATOM 991 O O . LEU A 1 124 ? -7.999 -11.477 16.278 1.00 90.06 124 LEU A O 1
ATOM 995 N N . MET A 1 125 ? -6.359 -10.040 15.751 1.00 90.00 125 MET A N 1
ATOM 996 C CA . MET A 1 125 ? -6.802 -9.863 14.361 1.00 90.00 125 MET A CA 1
ATOM 997 C C . MET A 1 125 ? -6.766 -11.170 13.566 1.00 90.00 125 MET A C 1
ATOM 999 O O . MET A 1 125 ? -7.687 -11.465 12.805 1.00 90.00 125 MET A O 1
ATOM 1003 N N . LEU A 1 126 ? -5.712 -11.968 13.733 1.00 91.19 126 LEU A N 1
ATOM 1004 C CA . LEU A 1 126 ? -5.593 -13.261 13.064 1.00 91.19 126 LEU A CA 1
ATOM 1005 C C . LEU A 1 126 ? -6.666 -14.242 13.546 1.00 91.19 126 LEU A C 1
ATOM 1007 O O . LEU A 1 126 ? -7.294 -14.905 12.718 1.00 91.19 126 LEU A O 1
ATOM 1011 N N . SER A 1 127 ? -6.943 -14.256 14.851 1.00 91.50 127 SER A N 1
ATOM 1012 C CA . SER A 1 127 ? -8.016 -15.058 15.444 1.00 91.50 127 SER A CA 1
ATOM 1013 C C . SER A 1 127 ? -9.395 -14.685 14.882 1.00 91.50 127 SER A C 1
ATOM 1015 O O . SER A 1 127 ? -10.160 -15.564 14.484 1.00 91.50 127 SER A O 1
ATOM 1017 N N . LEU A 1 128 ? -9.683 -13.387 14.710 1.00 90.00 128 LEU A N 1
ATOM 1018 C CA . LEU A 1 128 ? -10.918 -12.908 14.063 1.00 90.00 128 LEU A CA 1
ATOM 1019 C C . LEU A 1 128 ? -11.085 -13.417 12.621 1.00 90.00 128 LEU A C 1
ATOM 1021 O O . LEU A 1 128 ? -12.207 -13.594 12.143 1.00 90.00 128 LEU A O 1
ATOM 1025 N N . LEU A 1 129 ? -9.974 -13.666 11.926 1.00 90.62 129 LEU A N 1
ATOM 1026 C CA . LEU A 1 129 ? -9.951 -14.221 10.572 1.00 90.62 129 LEU A CA 1
ATOM 1027 C C . LEU A 1 129 ? -9.953 -15.764 10.535 1.00 90.62 129 LEU A C 1
ATOM 1029 O O . LEU A 1 129 ? -9.920 -16.343 9.443 1.00 90.62 129 LEU A O 1
ATOM 1033 N N . GLY A 1 130 ? -9.991 -16.416 11.701 1.00 90.81 130 GLY A N 1
ATOM 1034 C CA . GLY A 1 130 ? -9.974 -17.872 11.858 1.00 90.81 130 GLY A CA 1
ATOM 1035 C C . GLY A 1 130 ? -8.577 -18.494 11.852 1.00 90.81 130 GLY A C 1
ATOM 1036 O O . GLY A 1 130 ? -8.446 -19.692 11.614 1.00 90.81 130 GLY A O 1
ATOM 1037 N N . TYR A 1 131 ? -7.521 -17.706 12.067 1.00 92.12 131 TYR A N 1
ATOM 1038 C CA . TYR A 1 131 ? -6.142 -18.189 12.075 1.00 92.12 131 TYR A CA 1
ATOM 1039 C C . TYR A 1 131 ? -5.574 -18.276 13.493 1.00 92.12 131 TYR A C 1
ATOM 1041 O O . TYR A 1 131 ? -5.578 -17.307 14.242 1.00 92.12 131 TYR A O 1
ATOM 1049 N N . GLU A 1 132 ? -5.001 -19.433 13.820 1.00 88.69 132 GLU A N 1
ATOM 1050 C CA . GLU A 1 132 ? -4.366 -19.705 15.120 1.00 88.69 132 GLU A CA 1
ATOM 1051 C C . GLU A 1 132 ? -2.956 -19.107 15.243 1.00 88.69 132 GLU A C 1
ATOM 1053 O O . GLU A 1 132 ? -2.428 -18.955 16.341 1.00 88.69 132 GLU A O 1
ATOM 1058 N N . SER A 1 133 ? -2.305 -18.783 14.121 1.00 92.00 133 SER A N 1
ATOM 1059 C CA . SER A 1 133 ? -0.948 -18.227 14.119 1.00 92.00 133 SER A CA 1
ATOM 1060 C C . SER A 1 133 ? -0.635 -17.411 12.867 1.00 92.00 133 SER A C 1
ATOM 1062 O O . SER A 1 133 ? -1.183 -17.652 11.784 1.00 92.00 133 SER A O 1
ATOM 1064 N N . ALA A 1 134 ? 0.331 -16.496 12.997 1.00 89.88 134 ALA A N 1
ATOM 1065 C CA . ALA A 1 134 ? 0.886 -15.732 11.879 1.00 89.88 134 ALA A CA 1
ATOM 1066 C C . ALA A 1 134 ? 1.470 -16.643 10.791 1.00 89.88 134 ALA A C 1
ATOM 1068 O O . ALA A 1 134 ? 1.225 -16.425 9.608 1.00 89.88 134 ALA A O 1
ATOM 1069 N N . SER A 1 135 ? 2.161 -17.718 11.183 1.00 89.44 135 SER A N 1
ATOM 1070 C CA . SER A 1 135 ? 2.696 -18.727 10.258 1.00 89.44 135 SER A CA 1
ATOM 1071 C C . SER A 1 135 ? 1.604 -19.361 9.391 1.00 89.44 135 SER A C 1
ATOM 1073 O O . SER A 1 135 ? 1.771 -19.499 8.175 1.00 89.44 135 SER A O 1
ATOM 1075 N N . HIS A 1 136 ? 0.481 -19.750 10.008 1.00 91.75 136 HIS A N 1
ATOM 1076 C CA . HIS A 1 136 ? -0.643 -20.358 9.298 1.00 91.75 136 HIS A CA 1
ATOM 1077 C C . HIS A 1 136 ? -1.264 -19.360 8.311 1.00 91.75 136 HIS A C 1
ATOM 1079 O O . HIS A 1 136 ? -1.461 -19.687 7.136 1.00 91.75 136 HIS A O 1
ATOM 1085 N N . PHE A 1 137 ? -1.478 -18.120 8.756 1.00 92.19 137 PHE A N 1
ATOM 1086 C CA . PHE A 1 137 ? -1.975 -17.040 7.910 1.00 92.19 137 PHE A CA 1
ATOM 1087 C C . PHE A 1 137 ? -1.051 -16.752 6.722 1.00 92.19 137 PHE A C 1
ATOM 1089 O O . PHE A 1 137 ? -1.484 -16.788 5.571 1.00 92.19 137 PHE A O 1
ATOM 1096 N N . GLN A 1 138 ? 0.237 -16.528 6.975 1.00 92.50 138 GLN A N 1
ATOM 1097 C CA . GLN A 1 138 ? 1.244 -16.220 5.961 1.00 92.50 138 GLN A CA 1
ATOM 1098 C C . GLN A 1 138 ? 1.350 -17.317 4.901 1.00 92.50 138 GLN A C 1
ATOM 1100 O O . GLN A 1 138 ? 1.325 -17.043 3.700 1.00 92.50 138 GLN A O 1
ATOM 1105 N N . ARG A 1 139 ? 1.385 -18.585 5.322 1.00 91.19 139 ARG A N 1
ATOM 1106 C CA . ARG A 1 139 ? 1.451 -19.722 4.397 1.00 91.19 139 ARG A CA 1
ATOM 1107 C C . ARG A 1 139 ? 0.235 -19.766 3.473 1.00 91.19 139 ARG A C 1
ATOM 1109 O O . ARG A 1 139 ? 0.379 -19.978 2.269 1.00 91.19 139 ARG A O 1
ATOM 1116 N N . LYS A 1 140 ? -0.960 -19.524 4.018 1.00 90.56 140 LYS A N 1
ATOM 1117 C CA . LYS A 1 140 ? -2.219 -19.605 3.266 1.00 90.56 140 LYS A CA 1
ATOM 1118 C C . LYS A 1 140 ? -2.446 -18.384 2.368 1.00 90.56 140 LYS A C 1
ATOM 1120 O O . LYS A 1 140 ? -2.793 -18.529 1.188 1.00 90.56 140 LYS A O 1
ATOM 1125 N N . MET A 1 141 ? -2.191 -17.191 2.899 1.00 90.81 141 MET A N 1
ATOM 1126 C CA . MET A 1 141 ? -2.557 -15.912 2.284 1.00 90.81 141 MET A CA 1
ATOM 1127 C C . MET A 1 141 ? -1.400 -15.203 1.585 1.00 90.81 141 MET A C 1
ATOM 1129 O O . MET A 1 141 ? -1.634 -14.503 0.603 1.00 90.81 141 MET A O 1
ATOM 1133 N N . MET A 1 142 ? -0.165 -15.383 2.052 1.00 90.06 142 MET A N 1
ATOM 1134 C CA . MET A 1 142 ? 0.990 -14.610 1.588 1.00 90.06 142 MET A CA 1
ATOM 1135 C C . MET A 1 142 ? 2.015 -15.427 0.796 1.00 90.06 142 MET A C 1
ATOM 1137 O O . MET A 1 142 ? 2.823 -14.799 0.131 1.00 90.06 142 MET A O 1
ATOM 1141 N N . SER A 1 143 ? 1.942 -16.771 0.774 1.00 78.19 143 SER A N 1
ATOM 1142 C CA . SER A 1 143 ? 2.719 -17.798 0.016 1.00 78.19 143 SER A CA 1
ATOM 1143 C C . SER A 1 143 ? 4.227 -17.599 -0.233 1.00 78.19 143 SER A C 1
ATOM 1145 O O . SER A 1 143 ? 4.982 -18.543 -0.056 1.00 78.19 143 SER A O 1
ATOM 1147 N N . ARG A 1 144 ? 4.678 -16.424 -0.676 1.00 81.19 144 ARG A N 1
ATOM 1148 C CA . ARG A 1 144 ? 6.078 -16.015 -0.844 1.00 81.19 144 ARG A CA 1
ATOM 1149 C C . ARG A 1 144 ? 6.674 -15.361 0.406 1.00 81.19 144 ARG A C 1
ATOM 1151 O O . ARG A 1 144 ? 7.879 -15.165 0.451 1.00 81.19 144 ARG A O 1
ATOM 1158 N N . HIS A 1 145 ? 5.845 -15.019 1.392 1.00 78.38 145 HIS A N 1
ATOM 1159 C CA . HIS A 1 145 ? 6.263 -14.325 2.610 1.00 78.38 145 HIS A CA 1
ATOM 1160 C C . HIS A 1 145 ? 5.834 -15.127 3.838 1.00 78.38 145 HIS A C 1
ATOM 1162 O O . HIS A 1 145 ? 4.687 -15.028 4.268 1.00 78.38 145 HIS A O 1
ATOM 1168 N N . VAL A 1 146 ? 6.731 -15.980 4.341 1.00 84.69 146 VAL A N 1
ATOM 1169 C CA . VAL A 1 146 ? 6.526 -16.782 5.558 1.00 84.69 146 VAL A CA 1
ATOM 1170 C C . VAL A 1 146 ? 7.711 -16.540 6.483 1.00 84.69 146 VAL A C 1
ATOM 1172 O O . VAL A 1 146 ? 8.751 -17.177 6.357 1.00 84.69 146 VAL A O 1
ATOM 1175 N N . THR A 1 147 ? 7.559 -15.579 7.385 1.00 84.25 147 THR A N 1
ATOM 1176 C CA . THR A 1 147 ? 8.552 -15.247 8.417 1.00 84.25 147 THR A CA 1
ATOM 1177 C C . THR A 1 147 ? 8.270 -15.991 9.719 1.00 84.25 147 THR A C 1
ATOM 1179 O O . THR A 1 147 ? 9.148 -16.142 10.563 1.00 84.25 147 THR A O 1
ATOM 1182 N N . GLY A 1 148 ? 7.027 -16.447 9.888 1.00 83.56 148 GLY A N 1
ATOM 1183 C CA . GLY A 1 148 ? 6.514 -17.104 11.082 1.00 83.56 148 GLY A CA 1
ATOM 1184 C C . GLY A 1 148 ? 6.284 -16.176 12.274 1.00 83.56 148 GLY A C 1
ATOM 1185 O O . GLY A 1 148 ? 5.680 -16.600 13.257 1.00 83.56 148 GLY A O 1
ATOM 1186 N N . LYS A 1 149 ? 6.699 -14.911 12.160 1.00 88.69 149 LYS A N 1
ATOM 1187 C CA . LYS A 1 149 ? 6.477 -13.845 13.137 1.00 88.69 149 LYS A CA 1
ATOM 1188 C C . LYS A 1 149 ? 5.417 -12.875 12.629 1.00 88.69 149 LYS A C 1
ATOM 1190 O O . LYS A 1 149 ? 5.236 -12.726 11.421 1.00 88.69 149 LYS A O 1
ATOM 1195 N N . VAL A 1 150 ? 4.738 -12.198 13.550 1.00 86.94 150 VAL A N 1
ATOM 1196 C CA . VAL A 1 150 ? 3.874 -11.067 13.210 1.00 86.94 150 VAL A CA 1
ATOM 1197 C C . VAL A 1 150 ? 4.768 -9.911 12.764 1.00 86.94 150 VAL A C 1
ATOM 1199 O O . VAL A 1 150 ? 5.471 -9.312 13.568 1.00 86.94 150 VAL A O 1
ATOM 1202 N N . ASP A 1 151 ? 4.753 -9.596 11.473 1.00 89.19 151 ASP A N 1
ATOM 1203 C CA . ASP A 1 151 ? 5.420 -8.418 10.924 1.00 89.19 151 ASP A CA 1
ATOM 1204 C C . ASP A 1 151 ? 4.404 -7.392 10.409 1.00 89.19 151 ASP A C 1
ATOM 1206 O O . ASP A 1 151 ? 3.212 -7.675 10.249 1.00 89.19 151 ASP A O 1
ATOM 1210 N N . GLY A 1 152 ? 4.876 -6.177 10.119 1.00 86.94 152 GLY A N 1
ATOM 1211 C CA . GLY A 1 152 ? 4.010 -5.092 9.653 1.00 86.94 152 GLY A CA 1
ATOM 1212 C C . GLY A 1 152 ? 3.220 -5.438 8.384 1.00 86.94 152 GLY A C 1
ATOM 1213 O O . GLY A 1 152 ? 2.088 -4.986 8.228 1.00 86.94 152 GLY A O 1
ATOM 1214 N N . GLN A 1 153 ? 3.761 -6.287 7.500 1.00 88.38 153 GLN A N 1
ATOM 1215 C CA . GLN A 1 153 ? 3.043 -6.738 6.302 1.00 88.38 153 GLN A CA 1
ATOM 1216 C C . GLN A 1 153 ? 1.890 -7.684 6.643 1.00 88.38 153 GLN A C 1
ATOM 1218 O O . GLN A 1 153 ? 0.808 -7.566 6.066 1.00 88.38 153 GLN A O 1
ATOM 1223 N N . THR A 1 154 ? 2.102 -8.596 7.591 1.00 89.56 154 THR A N 1
ATOM 1224 C CA . THR A 1 154 ? 1.077 -9.514 8.095 1.00 89.56 154 THR A CA 1
ATOM 1225 C C . THR A 1 154 ? -0.067 -8.740 8.738 1.00 89.56 154 THR A C 1
ATOM 1227 O O . THR A 1 154 ? -1.227 -8.969 8.392 1.00 89.56 154 THR A O 1
ATOM 1230 N N . VAL A 1 155 ? 0.257 -7.764 9.5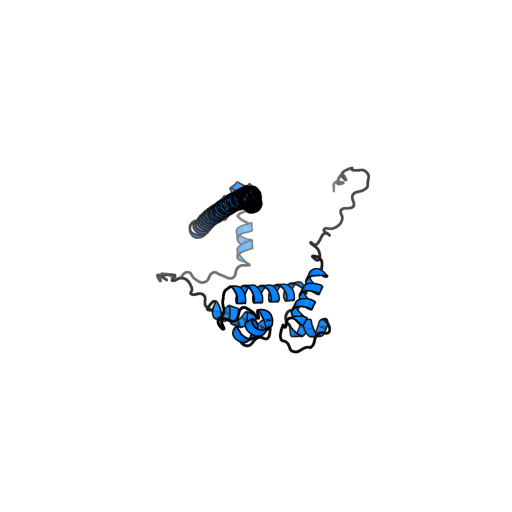93 1.00 90.69 155 VAL A N 1
ATOM 1231 C CA . VAL A 1 155 ? -0.733 -6.896 10.251 1.00 90.69 155 VAL A CA 1
ATOM 1232 C C . VAL A 1 155 ? -1.510 -6.074 9.225 1.00 90.69 155 VAL A C 1
ATOM 1234 O O . VAL A 1 155 ? -2.738 -6.099 9.229 1.00 90.69 155 VAL A O 1
ATOM 1237 N N . ALA A 1 156 ? -0.822 -5.404 8.293 1.00 88.88 156 ALA A N 1
ATOM 1238 C CA . ALA A 1 156 ? -1.465 -4.602 7.250 1.00 88.88 156 ALA A CA 1
ATOM 1239 C C . ALA A 1 156 ? -2.378 -5.443 6.340 1.00 88.88 156 ALA A C 1
ATOM 1241 O O . ALA A 1 156 ? -3.437 -4.993 5.896 1.00 88.88 156 ALA A O 1
ATOM 1242 N N . ARG A 1 157 ? -1.985 -6.690 6.058 1.00 91.75 157 ARG A N 1
ATOM 1243 C CA . ARG A 1 157 ? -2.795 -7.613 5.265 1.00 91.75 157 ARG A CA 1
ATOM 1244 C C . ARG A 1 157 ? -4.036 -8.068 6.030 1.00 91.75 157 ARG A C 1
ATOM 1246 O O . ARG A 1 157 ? -5.122 -8.055 5.452 1.00 91.75 157 ARG A O 1
ATOM 1253 N N . ALA A 1 158 ? -3.885 -8.467 7.291 1.00 91.38 158 ALA A N 1
ATOM 1254 C CA . ALA A 1 158 ? -4.990 -8.909 8.136 1.00 91.38 158 ALA A CA 1
ATOM 1255 C C . ALA A 1 158 ? -6.000 -7.776 8.382 1.00 91.38 158 ALA A C 1
ATOM 1257 O O . ALA A 1 158 ? -7.200 -7.968 8.180 1.00 91.38 158 ALA A O 1
ATOM 1258 N N . SER A 1 159 ? -5.522 -6.573 8.711 1.00 91.88 159 SER A N 1
ATOM 1259 C CA . SER A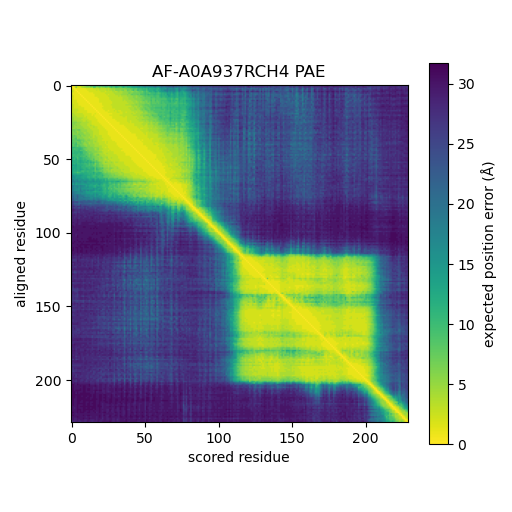 1 159 ? -6.371 -5.397 8.924 1.00 91.88 159 SER A CA 1
ATOM 1260 C C . SER A 1 159 ? -7.173 -5.023 7.676 1.00 91.88 159 SER A C 1
ATOM 1262 O O . SER A 1 159 ? -8.375 -4.776 7.768 1.00 91.88 159 SER A O 1
ATOM 1264 N N . GLY A 1 160 ? -6.560 -5.084 6.489 1.00 91.62 160 GLY A N 1
ATOM 1265 C CA . GLY A 1 160 ? -7.258 -4.861 5.223 1.00 91.62 160 GLY A CA 1
ATOM 1266 C C . GLY A 1 160 ? -8.385 -5.868 4.962 1.00 91.62 160 GLY A C 1
ATOM 1267 O O . GLY A 1 160 ? -9.432 -5.495 4.436 1.00 91.62 160 GLY A O 1
ATOM 1268 N N . LEU A 1 161 ? -8.211 -7.134 5.352 1.00 92.00 161 LEU A N 1
ATOM 1269 C CA . LEU A 1 161 ? -9.248 -8.163 5.213 1.00 92.00 161 LEU A CA 1
ATOM 1270 C C . LEU A 1 161 ? -10.403 -7.956 6.200 1.00 92.00 161 LEU A C 1
ATOM 1272 O O . LEU A 1 161 ? -11.563 -8.091 5.813 1.00 92.00 161 LEU A O 1
ATOM 1276 N N . ILE A 1 162 ? -10.098 -7.573 7.442 1.00 91.38 162 ILE A N 1
ATOM 1277 C CA . ILE A 1 162 ? -11.111 -7.223 8.448 1.00 91.38 162 ILE A CA 1
ATOM 1278 C C . ILE A 1 162 ? -11.921 -6.006 7.987 1.00 91.38 162 ILE A C 1
ATOM 1280 O O . ILE A 1 162 ? -13.150 -6.037 8.020 1.00 91.38 162 ILE A O 1
ATOM 1284 N N . ALA A 1 163 ? -11.259 -4.969 7.472 1.00 89.25 163 ALA A N 1
ATOM 1285 C CA . ALA A 1 163 ? -11.935 -3.793 6.932 1.00 89.25 163 ALA A CA 1
ATOM 1286 C C . ALA A 1 163 ? -12.863 -4.145 5.754 1.00 89.25 163 ALA A C 1
ATOM 1288 O O . ALA A 1 163 ? -13.948 -3.578 5.622 1.00 89.25 163 ALA A O 1
ATOM 1289 N N . LEU A 1 164 ? -12.476 -5.107 4.906 1.00 89.69 164 LEU A N 1
ATOM 1290 C CA . LEU A 1 164 ? -13.340 -5.602 3.831 1.00 89.69 164 LEU A CA 1
ATOM 1291 C C . LEU A 1 164 ? -14.563 -6.360 4.366 1.00 89.69 164 LEU A C 1
ATOM 1293 O O . LEU A 1 164 ? -15.663 -6.136 3.865 1.00 89.69 164 LEU A O 1
ATOM 1297 N N . LEU A 1 165 ? -14.401 -7.210 5.387 1.00 89.62 165 LEU A N 1
ATOM 1298 C CA . LEU A 1 165 ? -15.525 -7.882 6.057 1.00 89.62 165 LEU A CA 1
ATOM 1299 C C . LEU A 1 165 ? -16.521 -6.869 6.625 1.00 89.62 165 LEU A C 1
ATOM 1301 O O . LEU A 1 165 ? -17.717 -6.948 6.336 1.00 89.62 165 LEU A O 1
ATOM 1305 N N . GLN A 1 166 ? -16.014 -5.867 7.343 1.00 89.25 166 GLN A N 1
ATOM 1306 C CA . GLN A 1 166 ? -16.827 -4.793 7.911 1.00 89.25 166 GLN A CA 1
ATOM 1307 C C . GLN A 1 166 ? -17.537 -3.977 6.828 1.00 89.25 166 GLN A C 1
ATOM 1309 O O . GLN A 1 166 ? -18.719 -3.670 6.962 1.00 89.25 166 GLN A O 1
ATOM 1314 N N . ARG A 1 167 ? -16.861 -3.679 5.712 1.00 86.62 167 ARG A N 1
ATOM 1315 C CA . ARG A 1 167 ? -17.455 -2.953 4.578 1.00 86.62 167 ARG A CA 1
ATOM 1316 C C . ARG A 1 167 ? -18.620 -3.707 3.932 1.00 86.62 167 ARG A C 1
ATOM 1318 O O . ARG A 1 167 ? -19.543 -3.072 3.430 1.00 86.62 167 ARG A O 1
ATOM 1325 N N . VAL A 1 168 ? -18.584 -5.038 3.943 1.00 88.06 168 VAL A N 1
ATOM 1326 C CA . VAL A 1 168 ? -19.679 -5.896 3.457 1.00 88.06 168 VAL A CA 1
ATOM 1327 C C . VAL A 1 168 ? -20.749 -6.127 4.545 1.00 88.06 168 VAL A C 1
ATOM 1329 O O . VAL A 1 168 ? -21.769 -6.769 4.298 1.00 88.06 168 VAL A O 1
ATOM 1332 N N . GLY A 1 169 ? -20.567 -5.566 5.745 1.00 87.69 169 GLY A N 1
ATOM 1333 C CA . GLY A 1 169 ? -21.518 -5.670 6.851 1.00 87.69 169 GLY A CA 1
ATOM 1334 C C . GLY A 1 169 ? -21.533 -7.055 7.497 1.00 87.69 169 GLY A C 1
ATOM 1335 O O . GLY A 1 169 ? -22.601 -7.542 7.863 1.00 87.69 169 GLY A O 1
ATOM 1336 N N . CYS A 1 170 ? -20.375 -7.717 7.567 1.00 86.81 170 CYS A N 1
ATOM 1337 C CA . CYS A 1 170 ? -20.200 -8.989 8.269 1.00 86.81 170 CYS A CA 1
ATOM 1338 C C . CYS A 1 170 ? -19.223 -8.799 9.436 1.00 86.81 170 CYS A C 1
ATOM 1340 O O . CYS A 1 170 ? -18.134 -8.253 9.252 1.00 86.81 170 CYS A O 1
ATOM 1342 N N . GLY A 1 171 ? -19.603 -9.269 10.626 1.00 83.88 171 GLY A N 1
ATOM 1343 C CA . GLY A 1 171 ? -18.771 -9.200 11.832 1.00 83.88 171 GLY A CA 1
ATOM 1344 C C . GLY A 1 171 ? -17.786 -10.365 11.960 1.00 83.88 171 GLY A C 1
ATOM 1345 O O . GLY A 1 171 ? -16.838 -10.289 12.736 1.00 83.88 171 GLY A O 1
ATOM 1346 N N . SER A 1 172 ? -17.988 -11.443 11.194 1.00 89.56 172 SER A N 1
ATOM 1347 C CA . SER A 1 172 ? -17.116 -12.621 11.200 1.00 89.56 172 SER A CA 1
ATOM 1348 C C . SER A 1 172 ? -16.996 -13.282 9.825 1.00 89.56 172 SER A C 1
ATOM 1350 O O . SER A 1 172 ? -17.850 -13.125 8.948 1.00 89.56 172 SER A O 1
ATOM 1352 N N . VAL A 1 173 ? -15.945 -14.089 9.651 1.00 90.94 173 VAL A N 1
ATOM 1353 C CA . VAL A 1 173 ? -15.726 -14.886 8.432 1.00 90.94 173 VAL A CA 1
ATOM 1354 C C . VAL A 1 173 ? -16.841 -15.914 8.224 1.00 90.94 173 VAL A C 1
ATOM 1356 O O . VAL A 1 173 ? -17.319 -16.072 7.102 1.00 90.94 173 VAL A O 1
ATOM 1359 N N . LYS A 1 174 ? -17.289 -16.581 9.297 1.00 90.25 174 LYS A N 1
ATOM 1360 C CA . LYS A 1 174 ? -18.357 -17.595 9.236 1.00 90.25 174 LYS A CA 1
ATOM 1361 C C . LYS A 1 174 ? -19.667 -17.006 8.723 1.00 90.25 174 LYS A C 1
ATOM 1363 O O . LYS A 1 174 ? -20.300 -17.591 7.848 1.00 90.25 174 LYS A O 1
ATOM 1368 N N . GLU A 1 175 ? -20.040 -15.832 9.231 1.00 89.00 175 GLU A N 1
ATOM 1369 C CA . GLU A 1 175 ? -21.231 -15.103 8.786 1.00 89.00 175 GLU A CA 1
ATOM 1370 C C . GLU A 1 175 ? -21.159 -14.786 7.286 1.00 89.00 175 GLU A C 1
ATOM 1372 O O . GLU A 1 175 ? -22.105 -15.055 6.543 1.00 89.00 175 GLU A O 1
ATOM 1377 N N . PHE A 1 176 ? -20.011 -14.283 6.822 1.00 91.81 176 PHE A N 1
ATOM 1378 C CA . PHE A 1 176 ? -19.798 -13.987 5.408 1.00 91.81 176 PHE A CA 1
ATOM 1379 C C . PHE A 1 176 ? -19.886 -15.249 4.534 1.00 91.81 176 PHE A C 1
ATOM 1381 O O . PHE A 1 176 ? -20.565 -15.254 3.505 1.00 91.81 176 PHE A O 1
ATOM 1388 N N . GLN A 1 177 ? -19.225 -16.338 4.936 1.00 92.81 177 GLN A N 1
ATOM 1389 C CA . GLN A 1 177 ? -19.227 -17.594 4.182 1.00 92.81 177 GLN A CA 1
ATOM 1390 C C . GLN A 1 177 ? -20.637 -18.174 4.049 1.00 92.81 177 GLN A C 1
ATOM 1392 O O . GLN A 1 177 ? -21.042 -18.526 2.938 1.00 92.81 177 GLN A O 1
ATOM 1397 N N . ALA A 1 178 ? -21.402 -18.183 5.146 1.00 90.69 178 ALA A N 1
ATOM 1398 C CA . ALA A 1 178 ? -22.788 -18.635 5.158 1.00 90.69 178 ALA A CA 1
ATOM 1399 C C . ALA A 1 178 ? -23.679 -17.778 4.241 1.00 90.69 178 ALA A C 1
ATOM 1401 O O . ALA A 1 178 ? -24.458 -18.316 3.457 1.00 90.69 178 ALA A O 1
ATOM 1402 N N . ARG A 1 179 ? -23.524 -16.446 4.277 1.00 88.44 179 ARG A N 1
ATOM 1403 C CA . ARG A 1 179 ? -24.333 -15.505 3.481 1.00 88.44 179 ARG A CA 1
ATOM 1404 C C . ARG A 1 179 ? -24.041 -15.567 1.978 1.00 88.44 179 ARG A C 1
ATOM 1406 O O . ARG A 1 179 ? -24.927 -15.295 1.171 1.00 88.44 179 ARG A O 1
ATOM 1413 N N . HIS A 1 180 ? -22.812 -15.901 1.583 1.00 86.06 180 HIS A N 1
ATOM 1414 C CA . HIS A 1 180 ? -22.366 -15.815 0.185 1.00 86.06 180 HIS A CA 1
ATOM 1415 C C . HIS A 1 180 ? -22.092 -17.165 -0.493 1.00 86.06 180 HIS A C 1
ATOM 1417 O O . HIS A 1 180 ? -21.547 -17.184 -1.606 1.00 86.06 180 HIS A O 1
ATOM 1423 N N . GLY A 1 181 ? -22.497 -18.271 0.144 1.00 85.25 181 GLY A N 1
ATOM 1424 C CA . GLY A 1 181 ? -22.424 -19.623 -0.418 1.00 85.25 181 GLY A CA 1
ATOM 1425 C C . GLY A 1 181 ? -20.994 -20.140 -0.581 1.00 85.25 181 GLY A C 1
ATOM 1426 O O . GLY A 1 181 ? -20.695 -20.848 -1.542 1.00 85.25 181 GLY A O 1
ATOM 1427 N N . VAL A 1 182 ? -20.088 -19.740 0.314 1.00 87.56 182 VAL A N 1
ATOM 1428 C CA . VAL A 1 182 ? -18.719 -20.273 0.395 1.00 87.56 182 VAL A CA 1
ATOM 1429 C C . VAL A 1 182 ? -18.694 -21.355 1.477 1.00 87.56 182 VAL A C 1
ATOM 1431 O O . VAL A 1 182 ? -19.485 -21.302 2.414 1.00 87.56 182 VAL A O 1
ATOM 1434 N N . ALA A 1 183 ? -17.797 -22.340 1.363 1.00 86.88 183 ALA A N 1
ATOM 1435 C CA . ALA A 1 183 ? -17.609 -23.342 2.412 1.00 86.88 183 ALA A CA 1
ATOM 1436 C C . ALA A 1 183 ? -17.386 -22.659 3.774 1.00 86.88 183 ALA A C 1
ATOM 1438 O O . ALA A 1 183 ? -16.525 -21.786 3.891 1.00 86.88 183 ALA A O 1
ATOM 1439 N N . VAL A 1 184 ? -18.189 -23.034 4.773 1.00 89.12 184 VAL A N 1
ATOM 1440 C CA . VAL A 1 184 ? -18.215 -22.405 6.102 1.00 89.12 184 VAL A CA 1
ATOM 1441 C C . VAL A 1 184 ? -17.196 -23.087 7.013 1.00 89.12 184 VAL A C 1
ATOM 1443 O O . VAL A 1 184 ? -17.546 -23.795 7.952 1.00 89.12 184 VAL A O 1
ATOM 1446 N N . ASP A 1 185 ? -15.915 -22.915 6.701 1.00 86.69 185 ASP A N 1
ATOM 1447 C CA . ASP A 1 185 ? -14.809 -23.399 7.536 1.00 86.69 185 ASP A CA 1
ATOM 1448 C C . ASP A 1 185 ? -14.422 -22.390 8.635 1.00 86.69 185 ASP A C 1
ATOM 1450 O O . ASP A 1 185 ? -13.702 -22.726 9.571 1.00 86.69 185 ASP A O 1
ATOM 1454 N N . GLY A 1 186 ? -14.930 -21.155 8.553 1.00 85.75 186 GLY A N 1
ATOM 1455 C CA . GLY A 1 186 ? -14.587 -20.055 9.449 1.00 85.75 186 GLY A CA 1
ATOM 1456 C C . GLY A 1 186 ? -13.184 -19.493 9.246 1.00 85.75 186 GLY A C 1
ATOM 1457 O O . GLY A 1 186 ? -12.778 -18.642 10.031 1.00 85.75 186 GLY A O 1
ATOM 1458 N N . ILE A 1 187 ? -12.470 -19.927 8.204 1.00 89.56 187 ILE A N 1
ATOM 1459 C CA . ILE A 1 187 ? -11.102 -19.515 7.896 1.00 89.56 187 ILE A CA 1
ATOM 1460 C C . ILE A 1 187 ? -11.114 -18.691 6.610 1.00 89.56 187 ILE A C 1
ATOM 1462 O O . ILE A 1 187 ? -11.545 -19.139 5.543 1.00 89.56 187 ILE A O 1
ATOM 1466 N N . LEU A 1 188 ? -10.589 -17.466 6.663 1.00 90.06 188 LEU A N 1
ATOM 1467 C CA . LEU A 1 188 ? -10.559 -16.608 5.480 1.00 90.06 188 LEU A CA 1
ATOM 1468 C C . LEU A 1 188 ? -9.431 -17.031 4.532 1.00 90.06 188 LEU A C 1
ATOM 1470 O O . LEU A 1 188 ? -8.326 -16.501 4.592 1.00 90.06 188 LEU A O 1
ATOM 1474 N N . GLY A 1 189 ? -9.705 -17.991 3.647 1.00 90.38 189 GLY A N 1
ATOM 1475 C CA . GLY A 1 189 ? -8.807 -18.386 2.556 1.00 90.38 189 GLY A CA 1
ATOM 1476 C C . GLY A 1 189 ? -8.941 -17.523 1.291 1.00 90.38 189 GLY A C 1
ATOM 1477 O O . GLY A 1 189 ? -9.830 -16.683 1.177 1.00 90.38 189 GLY A O 1
ATOM 1478 N N . ARG A 1 190 ? -8.102 -17.784 0.276 1.00 88.75 190 ARG A N 1
ATOM 1479 C CA . ARG A 1 190 ? -8.067 -17.008 -0.988 1.00 88.75 190 ARG A CA 1
ATOM 1480 C C . ARG A 1 190 ? -9.394 -16.964 -1.741 1.00 88.75 190 ARG A C 1
ATOM 1482 O O . ARG A 1 190 ? -9.741 -15.936 -2.307 1.00 88.75 190 ARG A O 1
ATOM 1489 N N . ARG A 1 191 ? -10.143 -18.072 -1.750 1.00 88.25 191 ARG A N 1
ATOM 1490 C CA . ARG A 1 191 ? -11.462 -18.132 -2.400 1.00 88.25 191 ARG A CA 1
ATOM 1491 C C . ARG A 1 191 ? -12.468 -17.226 -1.685 1.00 88.25 191 ARG A C 1
ATOM 1493 O O . ARG A 1 191 ? -13.204 -16.499 -2.347 1.00 88.25 191 ARG A O 1
ATOM 1500 N N . THR A 1 192 ? -12.454 -17.235 -0.351 1.00 91.12 192 THR A N 1
ATOM 1501 C CA . THR A 1 192 ? -13.252 -16.331 0.489 1.00 91.12 192 THR A CA 1
ATOM 1502 C C . THR A 1 192 ? -12.834 -14.879 0.267 1.00 91.12 192 THR A C 1
ATOM 1504 O O . THR A 1 192 ? -13.697 -14.030 0.082 1.00 91.12 192 THR A O 1
ATOM 1507 N N . GLU A 1 193 ? -11.528 -14.595 0.199 1.00 92.19 193 GLU A N 1
ATOM 1508 C CA . GLU A 1 193 ? -11.011 -13.254 -0.096 1.00 92.19 193 GLU A CA 1
ATOM 1509 C C . GLU A 1 193 ? -11.485 -12.739 -1.458 1.00 92.19 193 GLU A C 1
ATOM 1511 O O . GLU A 1 193 ? -11.949 -11.604 -1.544 1.00 92.19 193 GLU A O 1
ATOM 1516 N N . GLN A 1 194 ? -11.379 -13.545 -2.518 1.00 91.75 194 GLN A N 1
ATOM 1517 C CA . GLN A 1 194 ? -11.808 -13.126 -3.851 1.00 91.75 194 GLN A CA 1
ATOM 1518 C C . GLN A 1 194 ? -13.288 -12.739 -3.835 1.00 91.75 194 GLN A C 1
ATOM 1520 O O . GLN A 1 194 ? -13.645 -11.632 -4.227 1.00 91.75 194 GLN A O 1
ATOM 1525 N N . ARG A 1 195 ? -14.130 -13.605 -3.259 1.00 90.25 195 ARG A N 1
ATOM 1526 C CA . ARG A 1 195 ? -15.566 -13.347 -3.113 1.00 90.25 195 ARG A CA 1
ATOM 1527 C C . ARG A 1 195 ? -15.847 -12.092 -2.287 1.00 90.25 195 ARG A C 1
ATOM 1529 O O . ARG A 1 195 ? -16.769 -11.344 -2.604 1.00 90.25 195 ARG A O 1
ATOM 1536 N N . LEU A 1 196 ? -15.059 -11.864 -1.237 1.00 90.12 196 LEU A N 1
ATOM 1537 C CA . LEU A 1 196 ? -15.162 -10.688 -0.382 1.00 90.12 196 LEU A CA 1
ATOM 1538 C C . LEU A 1 196 ? -14.830 -9.406 -1.151 1.00 90.12 196 LEU A C 1
ATOM 1540 O O . LEU A 1 196 ? -15.545 -8.418 -1.014 1.00 90.12 196 LEU A O 1
ATOM 1544 N N . ARG A 1 197 ? -13.795 -9.422 -1.997 1.00 91.12 197 ARG A N 1
ATOM 1545 C CA . ARG A 1 197 ? -13.435 -8.290 -2.866 1.00 91.12 197 ARG A CA 1
ATOM 1546 C C . ARG A 1 197 ? -14.498 -8.018 -3.917 1.00 91.12 197 ARG A C 1
ATOM 1548 O O . ARG A 1 197 ? -14.872 -6.861 -4.093 1.00 91.12 197 ARG A O 1
ATOM 1555 N N . ASP A 1 198 ? -15.001 -9.064 -4.566 1.00 90.06 198 ASP A N 1
ATOM 1556 C CA . ASP A 1 198 ? -16.066 -8.945 -5.561 1.00 90.06 198 ASP A CA 1
ATOM 1557 C C . ASP A 1 198 ? -17.282 -8.250 -4.936 1.00 90.06 198 ASP A C 1
ATOM 1559 O O . ASP A 1 198 ? -17.778 -7.258 -5.467 1.00 90.06 198 ASP A O 1
ATOM 1563 N N . LYS A 1 199 ? -17.687 -8.685 -3.734 1.00 88.31 199 LYS A N 1
ATOM 1564 C CA . LYS A 1 199 ? -18.798 -8.068 -3.004 1.00 88.31 199 LYS A CA 1
ATOM 1565 C C . LYS A 1 199 ? -18.479 -6.660 -2.513 1.00 88.31 199 LYS A C 1
ATOM 1567 O O . LYS A 1 199 ? -19.306 -5.773 -2.678 1.00 88.31 199 LYS A O 1
ATOM 1572 N N . ALA A 1 200 ? -17.291 -6.404 -1.975 1.00 85.94 200 ALA A N 1
ATOM 1573 C CA . ALA A 1 200 ? -16.899 -5.063 -1.537 1.00 85.94 200 ALA A CA 1
ATOM 1574 C C . ALA A 1 200 ? -16.874 -4.031 -2.684 1.00 85.94 200 ALA A C 1
ATOM 1576 O O . ALA A 1 200 ? -17.085 -2.840 -2.433 1.00 85.94 200 ALA A O 1
ATOM 1577 N N . ASN A 1 201 ? -16.628 -4.481 -3.918 1.00 84.88 201 ASN A N 1
ATOM 1578 C CA . ASN A 1 201 ? -16.732 -3.669 -5.130 1.00 84.88 201 ASN A CA 1
ATOM 1579 C C . ASN A 1 201 ? -18.183 -3.532 -5.617 1.00 84.88 201 ASN A C 1
ATOM 1581 O O . ASN A 1 201 ? -18.562 -2.466 -6.094 1.00 84.88 201 ASN A O 1
ATOM 1585 N N . GLU A 1 202 ? -18.989 -4.587 -5.472 1.00 81.06 202 GLU A N 1
ATOM 1586 C CA . GLU A 1 202 ? -20.412 -4.608 -5.830 1.00 81.06 202 GLU A CA 1
ATOM 1587 C C . GLU A 1 202 ? -21.273 -3.745 -4.905 1.00 81.06 202 GLU A C 1
ATOM 1589 O O . GLU A 1 202 ? -22.281 -3.229 -5.364 1.00 81.06 202 GLU A O 1
ATOM 1594 N N . TYR A 1 203 ? -20.884 -3.541 -3.640 1.00 64.00 203 TYR A N 1
ATOM 1595 C CA . TYR A 1 2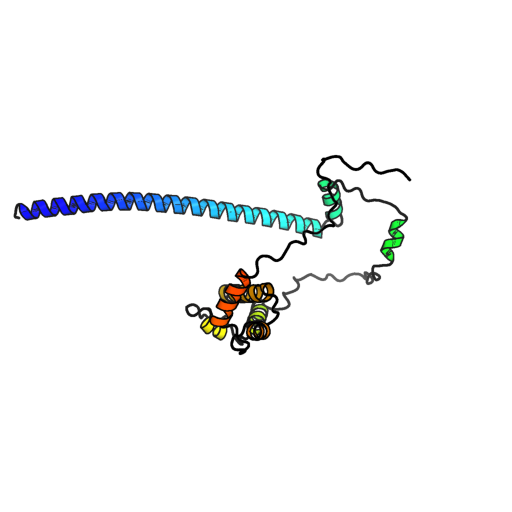03 ? -21.458 -2.504 -2.779 1.00 64.00 203 TYR A CA 1
ATOM 1596 C C . TYR A 1 203 ? -20.844 -1.145 -3.162 1.00 64.00 203 TYR A C 1
ATOM 1598 O O . TYR A 1 203 ? -19.755 -0.802 -2.671 1.00 64.00 203 TYR A O 1
ATOM 1606 N N . PRO A 1 204 ? -21.517 -0.315 -3.991 1.00 53.12 204 PRO A N 1
ATOM 1607 C CA . PRO A 1 204 ? -21.089 1.063 -4.137 1.00 53.12 204 PRO A CA 1
ATOM 1608 C C . PRO A 1 204 ? -21.324 1.728 -2.782 1.00 53.12 204 PRO A C 1
ATOM 1610 O O . PRO A 1 204 ? -22.261 1.364 -2.070 1.00 53.12 204 PRO A O 1
ATOM 1613 N N . ARG A 1 205 ? -20.470 2.691 -2.421 1.00 49.50 205 ARG A N 1
ATOM 1614 C CA . ARG A 1 205 ? -20.615 3.566 -1.246 1.00 49.50 205 ARG A CA 1
ATOM 1615 C C . ARG A 1 205 ? -22.098 3.866 -0.986 1.00 49.50 205 ARG A C 1
ATOM 1617 O O . ARG A 1 205 ? -22.670 4.740 -1.636 1.00 49.50 205 ARG A O 1
ATOM 1624 N N . ARG A 1 206 ? -22.752 3.126 -0.083 1.00 46.69 206 ARG A N 1
ATOM 1625 C CA . ARG A 1 206 ? -24.147 3.400 0.254 1.00 46.69 206 ARG A CA 1
ATOM 1626 C C . ARG A 1 206 ? -24.146 4.702 1.039 1.00 46.69 206 ARG A C 1
ATOM 1628 O O . ARG A 1 206 ? -23.808 4.725 2.211 1.00 46.69 206 ARG A O 1
ATOM 1635 N N . ARG A 1 207 ? -24.498 5.755 0.301 1.00 42.78 207 ARG A N 1
ATOM 1636 C CA . ARG A 1 207 ? -25.287 6.918 0.699 1.00 42.78 207 ARG A CA 1
ATOM 1637 C C . ARG A 1 207 ? -24.806 7.627 1.964 1.00 42.78 207 ARG A C 1
ATOM 1639 O O . ARG A 1 207 ? -25.200 7.301 3.078 1.00 42.78 207 ARG A O 1
ATOM 1646 N N . ARG A 1 208 ? -24.104 8.741 1.733 1.00 40.00 208 ARG A N 1
ATOM 1647 C CA . ARG A 1 208 ? -24.392 9.978 2.470 1.00 40.00 208 ARG A CA 1
ATOM 1648 C C . ARG A 1 208 ? -25.926 10.115 2.533 1.00 40.00 208 ARG A C 1
ATOM 1650 O O . ARG A 1 208 ? -26.552 9.931 1.486 1.00 40.00 208 ARG A O 1
ATOM 1657 N N . PRO A 1 209 ? -26.545 10.356 3.698 1.00 46.69 209 PRO A N 1
ATOM 1658 C CA . PRO A 1 209 ? -27.977 10.609 3.776 1.00 46.69 209 PRO A CA 1
ATOM 1659 C C . PRO A 1 209 ? -28.269 11.954 3.100 1.00 46.69 209 PRO A C 1
ATOM 1661 O O . PRO A 1 209 ? -28.347 12.999 3.733 1.00 46.69 209 PRO A O 1
ATOM 1664 N N . GLU A 1 210 ? -28.377 11.937 1.778 1.00 47.41 210 GLU A N 1
ATOM 1665 C CA . GLU A 1 210 ? -29.045 12.971 1.003 1.00 47.41 210 GLU A CA 1
ATOM 1666 C C . GLU A 1 210 ? -30.534 12.684 1.131 1.00 47.41 210 GLU A C 1
ATOM 1668 O O . GLU A 1 210 ? -31.086 11.890 0.381 1.00 47.41 210 GLU A O 1
ATOM 1673 N N . ASN A 1 211 ? -31.109 13.188 2.220 1.00 42.03 211 ASN A N 1
ATOM 1674 C CA . ASN A 1 211 ? -32.524 13.505 2.405 1.00 42.03 211 ASN A CA 1
ATOM 1675 C C . ASN A 1 211 ? -32.643 14.235 3.751 1.00 42.03 211 ASN A C 1
ATOM 1677 O O . ASN A 1 211 ? -33.233 13.744 4.711 1.00 42.03 211 ASN A O 1
ATOM 1681 N N . GLY A 1 212 ? -32.051 15.433 3.815 1.00 42.56 212 GLY A N 1
ATOM 1682 C CA . GLY A 1 212 ? -32.742 16.513 4.515 1.00 42.56 212 GLY A CA 1
ATOM 1683 C C . GLY A 1 212 ? -34.070 16.745 3.785 1.00 42.56 212 GLY A C 1
ATOM 1684 O O . GLY A 1 212 ? -34.109 16.545 2.567 1.00 42.56 212 GLY A O 1
ATOM 1685 N N . PRO A 1 213 ? -35.164 17.070 4.493 1.00 50.09 213 PRO A N 1
ATOM 1686 C CA . PRO A 1 213 ? -36.471 17.205 3.872 1.00 50.09 213 PRO A CA 1
ATOM 1687 C C . PRO A 1 213 ? -36.366 18.164 2.691 1.00 50.09 213 PRO A C 1
ATOM 1689 O O . PRO A 1 213 ? -35.854 19.277 2.826 1.00 50.09 213 PRO A O 1
ATOM 1692 N N . ALA A 1 214 ? -36.809 17.681 1.534 1.00 47.78 214 ALA A N 1
ATOM 1693 C CA . ALA A 1 214 ? -36.983 18.466 0.334 1.00 47.78 214 ALA A CA 1
ATOM 1694 C C . ALA A 1 214 ? -37.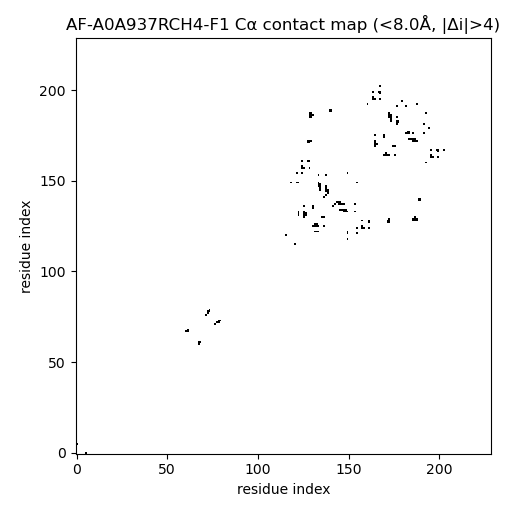840 19.688 0.684 1.00 47.78 214 ALA A C 1
ATOM 1696 O O . ALA A 1 214 ? -39.061 19.600 0.795 1.00 47.78 214 ALA A O 1
ATOM 1697 N N . LEU A 1 215 ? -37.185 20.831 0.891 1.00 50.06 215 LEU A N 1
ATOM 1698 C CA . LEU A 1 215 ? -37.819 22.120 0.695 1.00 50.06 215 LEU A CA 1
ATOM 1699 C C . LEU A 1 215 ? -38.152 22.158 -0.791 1.00 50.06 215 LEU A C 1
ATOM 1701 O O . LEU A 1 215 ? -37.266 22.362 -1.623 1.00 50.06 215 LEU A O 1
ATOM 1705 N N . ALA A 1 216 ? -39.412 21.851 -1.094 1.00 48.38 216 ALA A N 1
ATOM 1706 C CA . ALA A 1 216 ? -40.027 22.088 -2.382 1.00 48.38 216 ALA A CA 1
ATOM 1707 C C . ALA A 1 216 ? -39.644 23.506 -2.828 1.00 48.38 216 ALA A C 1
ATOM 1709 O O . ALA A 1 216 ? -40.018 24.498 -2.203 1.00 48.38 216 ALA A O 1
ATOM 1710 N N . ARG A 1 217 ? -38.788 23.573 -3.845 1.00 49.31 217 ARG A N 1
ATOM 1711 C CA . ARG A 1 217 ? -38.563 24.773 -4.635 1.00 49.31 217 ARG A CA 1
ATOM 1712 C C . ARG A 1 217 ? -39.486 24.638 -5.828 1.00 49.31 217 ARG A C 1
ATOM 1714 O O . ARG A 1 217 ? -39.313 23.712 -6.612 1.00 49.31 217 ARG A O 1
ATOM 1721 N N . ASP A 1 218 ? -40.449 25.538 -5.917 1.00 56.56 218 ASP A N 1
ATOM 1722 C CA . ASP A 1 218 ? -41.217 25.741 -7.135 1.00 56.56 218 ASP A CA 1
ATOM 1723 C C . ASP A 1 218 ? -40.280 26.275 -8.234 1.00 56.56 218 ASP A C 1
ATOM 1725 O O . ASP A 1 218 ? -39.330 27.014 -7.947 1.00 56.56 218 ASP A O 1
ATOM 1729 N N . ASP A 1 219 ? -40.547 25.896 -9.486 1.00 56.44 219 ASP A N 1
ATOM 1730 C CA . ASP A 1 219 ? -39.714 26.142 -10.678 1.00 56.44 219 ASP A CA 1
ATOM 1731 C C . ASP A 1 219 ? -39.509 27.632 -11.051 1.00 56.44 219 ASP A C 1
ATOM 1733 O O . ASP A 1 219 ? -38.826 27.930 -12.026 1.00 56.44 219 ASP A O 1
ATOM 1737 N N . ASP A 1 220 ? -40.019 28.583 -10.261 1.00 58.81 220 ASP A N 1
ATOM 1738 C CA . ASP A 1 220 ? -40.048 30.019 -10.593 1.00 58.81 220 ASP A CA 1
ATOM 1739 C C . ASP A 1 220 ? -39.120 30.908 -9.736 1.00 58.81 220 ASP A C 1
ATOM 1741 O O . ASP A 1 220 ? -39.239 32.134 -9.705 1.00 58.81 220 ASP A O 1
ATOM 1745 N N . GLY A 1 221 ? -38.170 30.315 -9.005 1.00 49.91 221 GLY A N 1
ATOM 1746 C CA . GLY A 1 221 ? -37.023 31.044 -8.437 1.00 49.91 221 GLY A CA 1
ATOM 1747 C C . GLY A 1 221 ? -37.337 32.173 -7.438 1.00 49.91 221 GLY A C 1
ATOM 1748 O O . GLY A 1 221 ? -36.456 32.982 -7.147 1.00 49.91 221 GLY A O 1
ATOM 1749 N N . THR A 1 222 ? -38.547 32.237 -6.876 1.00 58.97 222 THR A N 1
ATOM 1750 C CA . THR A 1 222 ? -38.947 33.316 -5.958 1.00 58.97 222 THR A CA 1
ATOM 1751 C C . THR A 1 222 ? -38.927 32.835 -4.498 1.00 58.97 222 THR A C 1
ATOM 1753 O O . THR A 1 222 ? -39.558 31.828 -4.178 1.00 58.97 222 THR A O 1
ATOM 1756 N N . PRO A 1 223 ? -38.221 33.512 -3.568 1.00 45.78 223 PRO A N 1
ATOM 1757 C CA . PRO A 1 223 ? -38.219 33.126 -2.159 1.00 45.78 223 PRO A CA 1
ATOM 1758 C C . PRO A 1 223 ? -39.585 33.389 -1.506 1.00 45.78 223 PRO A C 1
ATOM 1760 O O . PRO A 1 223 ? -40.089 34.513 -1.518 1.00 45.78 223 PRO A O 1
ATOM 1763 N N . ALA A 1 224 ? -40.160 32.349 -0.892 1.00 49.28 224 ALA A N 1
ATOM 1764 C CA . ALA A 1 224 ? -41.416 32.426 -0.154 1.00 49.28 224 ALA A CA 1
ATOM 1765 C C . ALA A 1 224 ? -41.313 33.431 1.009 1.00 49.28 224 ALA A C 1
ATOM 1767 O O . ALA A 1 224 ? -40.585 33.235 1.986 1.00 49.28 224 ALA A O 1
ATOM 1768 N N . ARG A 1 225 ? -42.067 34.527 0.895 1.00 52.59 225 ARG A N 1
ATOM 1769 C CA . ARG A 1 225 ? -42.292 35.510 1.959 1.00 52.59 225 ARG A CA 1
ATOM 1770 C C . ARG A 1 225 ? -43.067 34.825 3.091 1.00 52.59 225 ARG A C 1
ATOM 1772 O O . ARG A 1 225 ? -44.188 34.372 2.877 1.00 52.59 225 ARG A O 1
ATOM 1779 N N . ARG A 1 226 ? -42.485 34.765 4.294 1.00 51.28 226 ARG A N 1
ATOM 1780 C CA . ARG A 1 226 ? -43.200 34.376 5.522 1.00 51.28 226 ARG A CA 1
ATOM 1781 C C . ARG A 1 226 ? -44.415 35.298 5.725 1.00 51.28 226 ARG A C 1
ATOM 1783 O O . ARG A 1 226 ? -44.207 36.513 5.771 1.00 51.28 226 ARG A O 1
ATOM 1790 N N . PRO A 1 227 ? -45.642 34.778 5.895 1.00 51.94 227 PRO A N 1
ATOM 1791 C CA . PRO A 1 227 ? -46.717 35.562 6.482 1.00 51.94 227 PRO A CA 1
ATOM 1792 C C . PRO A 1 227 ? -46.476 35.683 7.991 1.00 51.94 227 PRO A C 1
ATOM 1794 O O . PRO A 1 227 ? -46.127 34.708 8.658 1.00 51.94 227 PRO A O 1
ATOM 1797 N N . GLY A 1 228 ? -46.593 36.910 8.496 1.00 57.09 228 GLY A N 1
ATOM 1798 C CA . GLY A 1 228 ? -46.507 37.216 9.916 1.00 57.09 228 GLY A CA 1
ATOM 1799 C C . GLY A 1 228 ? -47.700 36.672 10.699 1.00 57.09 228 GLY A C 1
ATOM 1800 O O . GLY A 1 228 ? -48.816 36.600 10.183 1.00 57.09 228 GLY A O 1
ATOM 1801 N N . GLY A 1 229 ? -47.412 36.326 11.949 1.00 43.28 229 GLY A N 1
ATOM 1802 C CA . GLY A 1 229 ? -48.329 35.947 13.016 1.00 43.28 229 GLY A CA 1
ATOM 1803 C C . GLY A 1 229 ? -47.523 35.836 14.296 1.00 43.28 229 GLY A C 1
ATOM 1804 O O . GLY A 1 229 ? -46.561 35.036 14.278 1.00 43.28 229 GLY A O 1
#

Nearest PDB structures (foldseek):
  7ung-assembly1_B0  TM=1.497E-01  e=9.038E+00  Homo sapiens

Sequence (229 aa):
MRISEALLLVTVVAIGTVVFLDQRAMNRHRLTQMLRKELLLRQQVEAMRQRELALEHERWALTNDPYYVERMVREELGWKPIHDPTLALAVAITYPPAIPSAAEGAFDMAPVPPTRSPEEDAQLMLSLLGYESASHFQRKMMSRHVTGKVDGQTVARASGLIALLQRVGCGSVKEFQARHGVAVDGILGRRTEQRLRDKANEYPRRRRPENGPALARDDDGTPARRPGG

Secondary structure (DSSP, 8-state):
--HHHHHHHHHHHHHHHHHHHHHHHHHHHHHHHHHHHHHHHHHHHHHHHHHHHHHHHHHHHHHH-TTHHHHHHHHHH-PPP---TTTHHHHTTSS-------------------SS-HHHHHHHHHHHTT-S-HHHHIIIIITT---SS--HHHHHHHHHHHHHHHHTT-SSHHHHHHHHT----S---HHHHHHHHHHHHHS--------S------TT----PPPP-

Foldseek 3Di:
DDPVVVVVVVVVVVVVVVVVVVVVVVVVVVVVVVVVVVVVVVVVVVVVVVVVVVVVVVVVCVVPPVCSVVVVCCVPVVDDDPPPVVCVVVVVPPDDDDDDPDDDDPPPCPPPPPPDDPQVVLCVLCVQQVHNFLQRCCVQPVVVDRPRGDDPVSSVVSVVQCVLCVLLVHSGLQRQCVVQVHPNPRHCGPVSSVSSVVSSVVDDPPDDPPCPPPPDDDPPPDDDDDDDD

Solvent-accessible surface area (backbone atoms only — not comparable to full-atom values): 14028 Å² total; per-residue (Å²): 136,55,74,69,58,57,53,51,51,52,51,53,51,54,51,49,53,53,52,50,52,51,53,50,54,52,50,50,53,52,50,53,51,51,52,54,52,51,52,52,51,51,54,51,52,51,52,51,50,53,50,49,53,51,50,51,50,52,50,51,40,59,72,75,33,95,54,42,65,63,50,51,43,28,69,78,68,66,52,72,84,81,84,50,80,75,58,62,66,63,61,64,76,81,52,83,79,77,76,82,88,71,78,92,70,92,71,76,76,64,75,80,66,73,93,58,55,76,65,56,56,43,49,51,52,36,44,62,40,49,31,96,41,51,40,60,43,21,53,71,74,47,69,88,50,71,82,59,57,84,43,73,67,57,44,56,52,50,51,53,51,51,53,43,36,50,72,65,73,29,95,40,43,41,58,44,20,63,76,69,77,43,84,70,77,35,52,69,45,67,70,55,47,52,55,46,50,54,47,47,64,68,52,62,87,80,64,80,84,87,71,70,81,81,76,82,71,68,97,76,83,69,83,84,76,81,82,89,130

Radius of gyration: 32.72 Å; Cα contacts (8 Å, |Δi|>4): 104; chains: 1; bounding box: 91×61×95 Å